Protein AF-0000000069096352 (afdb_homodimer)

pLDDT: mean 89.06, std 10.26, range [43.22, 98.31]

Solvent-accessible surface area (backbone atoms only — not comparable to full-atom values): 14752 Å² total; per-residue (Å²): 94,63,53,54,78,75,47,73,49,42,51,38,95,83,68,72,47,64,65,39,60,19,25,51,25,46,45,63,48,97,86,46,34,29,40,29,32,26,35,72,49,97,64,35,25,32,41,34,35,21,40,75,89,63,47,81,73,47,76,44,58,75,76,99,63,93,52,60,36,24,53,52,32,71,48,66,51,98,83,46,27,36,36,34,27,22,22,80,64,32,37,29,41,35,22,39,70,88,64,46,82,71,45,76,40,58,56,92,69,67,53,57,30,34,35,18,58,32,70,52,85,58,31,36,37,35,13,12,57,85,12,36,35,39,32,24,43,54,46,91,110,92,64,52,53,77,73,48,74,49,43,51,38,95,82,67,70,46,64,64,38,60,18,25,51,25,48,43,61,49,95,86,46,33,32,40,29,31,26,34,73,51,98,65,33,26,31,42,35,36,20,40,75,88,65,47,81,73,46,78,44,58,75,76,98,63,95,54,61,36,25,54,51,30,71,48,64,52,98,84,48,29,35,38,33,26,22,20,78,66,31,38,29,41,33,22,39,71,88,63,45,83,72,46,76,39,56,55,90,70,68,53,57,30,34,36,17,60,32,71,53,86,57,31,36,36,35,13,14,55,84,12,36,35,40,31,23,43,53,45,92,108

Radius of gyration: 17.62 Å; Cα contacts (8 Å, |Δi|>4): 813; chains: 2; bounding box: 48×43×42 Å

Organism: Magallana gigas (NCBI:txid29159)

Secondary structure (DSSP, 8-state):
--EEEEEEE-B-TTSSSBS-SEEEEEEE-TTS-EEEEEESSSS-EEEEEE-TT--EEEEE--SS-SS---EEEEEE-TT--EEEEETTTTEEEEE-TTS-EEEEESGGGT--SEEEEEEETTEEEEEETTS-EEEEE----/----EEEEE-B-TTSSSBS-SEEEEEEE-TTS-EEEEEESSSS-EEEEEE-TTS-EEEEE--SS-SS---EEEEEE-TT--EEEEETTTTEEEEE-TTS-EEEEESGGGT--SEEEEEEETTEEEEEETTS-EEEEEE---

Structure (mmCIF, N/CA/C/O backbone):
data_AF-0000000069096352-model_v1
#
loop_
_entity.id
_entity.type
_entity.pdbx_description
1 polymer 'Uncharacterized protein'
#
loop_
_atom_site.group_PDB
_atom_site.id
_atom_site.type_symbol
_atom_site.label_atom_id
_atom_site.label_alt_id
_atom_site.label_comp_id
_atom_site.label_asym_id
_atom_site.label_entity_id
_atom_site.label_seq_id
_atom_site.pdbx_PDB_ins_code
_atom_site.Cartn_x
_atom_site.Cartn_y
_atom_site.Cartn_z
_atom_site.occupancy
_atom_site.B_iso_or_equiv
_atom_site.auth_seq_id
_atom_site.auth_comp_id
_atom_site.auth_asym_id
_atom_site.auth_atom_id
_atom_site.pdbx_PDB_model_num
ATOM 1 N N . MET A 1 1 ? 13.633 -8.664 -16.219 1 43.28 1 MET A N 1
ATOM 2 C CA . MET A 1 1 ? 13.375 -7.68 -15.172 1 43.28 1 MET A CA 1
ATOM 3 C C . MET A 1 1 ? 14.625 -7.457 -14.328 1 43.28 1 MET A C 1
ATOM 5 O O . MET A 1 1 ? 14.945 -8.273 -13.461 1 43.28 1 MET A O 1
ATOM 9 N N . ASN A 1 2 ? 15.578 -6.98 -14.977 1 55.81 2 ASN A N 1
ATOM 10 C CA . ASN A 1 2 ? 16.844 -6.59 -14.367 1 55.81 2 ASN A CA 1
ATOM 11 C C . ASN A 1 2 ? 16.75 -5.199 -13.742 1 55.81 2 ASN A C 1
ATOM 13 O O . ASN A 1 2 ? 15.969 -4.363 -14.188 1 55.81 2 ASN A O 1
ATOM 17 N N . GLY A 1 3 ? 16.578 -5.023 -12.477 1 58.66 3 GLY A N 1
ATOM 18 C CA . GLY A 1 3 ? 16.484 -3.656 -11.992 1 58.66 3 GLY A CA 1
ATOM 19 C C . GLY A 1 3 ? 17.812 -3.084 -11.531 1 58.66 3 GLY A C 1
ATOM 20 O O . GLY A 1 3 ? 18.609 -3.779 -10.898 1 58.66 3 GLY A O 1
ATOM 21 N N . ASP A 1 4 ? 18.344 -2.115 -12.336 1 71.75 4 ASP A N 1
ATOM 22 C CA . ASP A 1 4 ? 19.484 -1.349 -11.82 1 71.75 4 ASP A CA 1
ATOM 23 C C . ASP A 1 4 ? 19.031 -0.358 -10.75 1 71.75 4 ASP A C 1
ATOM 25 O O . ASP A 1 4 ? 17.969 0.263 -10.875 1 71.75 4 ASP A O 1
ATOM 29 N N . VAL A 1 5 ? 19.75 -0.491 -9.625 1 71 5 VAL A N 1
ATOM 30 C CA . VAL A 1 5 ? 19.453 0.486 -8.578 1 71 5 VAL A CA 1
ATOM 31 C C . VAL A 1 5 ? 19.766 1.892 -9.086 1 71 5 VAL A C 1
ATOM 33 O O . VAL A 1 5 ? 20.859 2.148 -9.594 1 71 5 VAL A O 1
ATOM 36 N N . ILE A 1 6 ? 18.797 2.725 -9.086 1 76.44 6 ILE A N 1
ATOM 37 C CA . ILE A 1 6 ? 18.938 4.117 -9.484 1 76.44 6 ILE A CA 1
ATOM 38 C C . ILE A 1 6 ? 19.344 4.961 -8.273 1 76.44 6 ILE A C 1
ATOM 40 O O . ILE A 1 6 ? 20.281 5.762 -8.359 1 76.44 6 ILE A O 1
ATOM 44 N N . CYS A 1 7 ? 18.672 4.797 -7.191 1 81.88 7 CYS A N 1
ATOM 45 C CA . CYS A 1 7 ? 18.844 5.633 -6.004 1 81.88 7 CYS A CA 1
ATOM 46 C C . CYS A 1 7 ? 18.391 4.895 -4.75 1 81.88 7 CYS A C 1
ATOM 48 O O . CYS A 1 7 ? 17.625 3.934 -4.828 1 81.88 7 CYS A O 1
ATOM 50 N N . GLU A 1 8 ? 19.031 5.309 -3.668 1 86.75 8 GLU A N 1
ATOM 51 C CA . GLU A 1 8 ? 18.672 4.766 -2.359 1 86.75 8 GLU A CA 1
ATOM 52 C C . GLU A 1 8 ? 18.516 5.879 -1.329 1 86.75 8 GLU A C 1
ATOM 54 O O . GLU A 1 8 ? 19.312 6.816 -1.284 1 86.75 8 GLU A O 1
ATOM 59 N N . TYR A 1 9 ? 17.438 5.781 -0.675 1 87.69 9 TYR A N 1
ATOM 60 C CA . TYR A 1 9 ? 17.219 6.656 0.469 1 87.69 9 TYR A CA 1
ATOM 61 C C . TYR A 1 9 ? 17.344 5.891 1.778 1 87.69 9 TYR A C 1
ATOM 63 O O . TYR A 1 9 ? 16.531 5.02 2.082 1 87.69 9 TYR A O 1
ATOM 71 N N . GLU A 1 10 ? 18.359 6.242 2.502 1 88.75 10 GLU A N 1
ATOM 72 C CA . GLU A 1 10 ? 18.609 5.523 3.75 1 88.75 10 GLU A CA 1
ATOM 73 C C . GLU A 1 10 ? 18.984 6.484 4.875 1 88.75 10 GLU A C 1
ATOM 75 O O . GLU A 1 10 ? 18.547 6.312 6.016 1 88.75 10 GLU A O 1
ATOM 80 N N . PHE A 1 11 ? 19.781 7.52 4.508 1 87.06 11 PHE A N 1
ATOM 81 C CA . PHE A 1 11 ? 20.312 8.43 5.523 1 87.06 11 PHE A CA 1
ATOM 82 C C . PHE A 1 11 ? 19.938 9.875 5.199 1 87.06 11 PHE A C 1
ATOM 84 O O . PHE A 1 11 ? 19.75 10.227 4.035 1 87.06 11 PHE A O 1
ATOM 91 N N . GLN A 1 12 ? 19.844 10.633 6.258 1 85.12 12 GLN A N 1
ATOM 92 C CA . GLN A 1 12 ? 19.703 12.07 6.074 1 85.12 12 GLN A CA 1
ATOM 93 C C . GLN A 1 12 ? 20.969 12.688 5.488 1 85.12 12 GLN A C 1
ATOM 95 O O . GLN A 1 12 ? 21.891 11.969 5.105 1 85.12 12 GLN A O 1
ATOM 100 N N . GLU A 1 13 ? 20.891 13.969 5.293 1 82.19 13 GLU A N 1
ATOM 101 C CA . GLU A 1 13 ? 21.984 14.68 4.637 1 82.19 13 GLU A CA 1
ATOM 102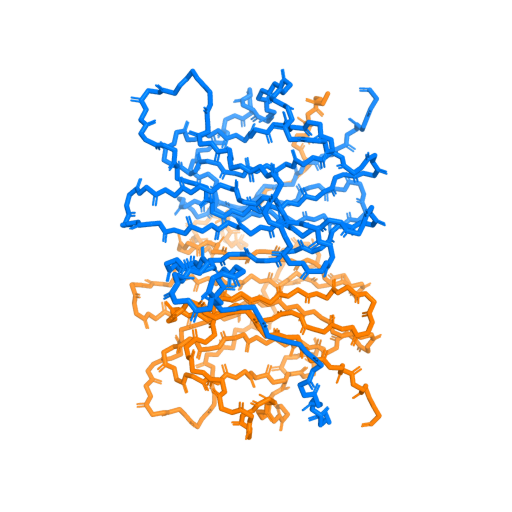 C C . GLU A 1 13 ? 23.281 14.531 5.43 1 82.19 13 GLU A C 1
ATOM 104 O O . GLU A 1 13 ? 24.375 14.57 4.855 1 82.19 13 GLU A O 1
ATOM 109 N N . ASP A 1 14 ? 23.188 14.273 6.711 1 84.19 14 ASP A N 1
ATOM 110 C CA . ASP A 1 14 ? 24.375 14.164 7.555 1 84.19 14 ASP A CA 1
ATOM 111 C C . ASP A 1 14 ? 25.078 12.828 7.348 1 84.19 14 ASP A C 1
ATOM 113 O O . ASP A 1 14 ? 26.188 12.617 7.852 1 84.19 14 ASP A O 1
ATOM 117 N N . GLY A 1 15 ? 24.422 11.922 6.672 1 83.69 15 GLY A N 1
ATOM 118 C CA . GLY A 1 15 ? 25 10.633 6.324 1 83.69 15 GLY A CA 1
ATOM 119 C C . GLY A 1 15 ? 25.047 9.664 7.488 1 83.69 15 GLY A C 1
ATOM 120 O O . GLY A 1 15 ? 25.562 8.555 7.359 1 83.69 15 GLY A O 1
ATOM 121 N N . GLN A 1 16 ? 24.484 10.039 8.656 1 89.19 16 GLN A N 1
ATOM 122 C CA . GLN A 1 16 ? 24.578 9.219 9.852 1 89.19 16 GLN A CA 1
ATOM 123 C C . GLN A 1 16 ? 23.188 8.906 10.414 1 89.19 16 GLN A C 1
ATOM 125 O O . GLN A 1 16 ? 22.938 7.781 10.852 1 89.19 16 GLN A O 1
ATOM 130 N N . THR A 1 17 ? 22.422 9.898 10.227 1 89.12 17 THR A N 1
ATOM 131 C CA . THR A 1 17 ? 21.078 9.727 10.773 1 89.12 17 THR A CA 1
ATOM 132 C C . THR A 1 17 ? 20.172 9.023 9.766 1 89.12 17 THR A C 1
ATOM 134 O O . THR A 1 17 ? 20.062 9.461 8.617 1 89.12 17 THR A O 1
ATOM 137 N N . ARG A 1 18 ? 19.547 7.957 10.203 1 91.12 18 ARG A N 1
ATOM 138 C CA . ARG A 1 18 ? 18.641 7.23 9.328 1 91.12 18 ARG A CA 1
ATOM 139 C C . ARG A 1 18 ? 17.406 8.078 8.992 1 91.12 18 ARG A C 1
ATOM 141 O O . ARG A 1 18 ? 16.891 8.789 9.852 1 91.12 18 ARG A O 1
ATOM 148 N N . LEU A 1 19 ? 17.031 7.945 7.754 1 92.62 19 LEU A N 1
ATOM 149 C CA . LEU A 1 19 ? 15.867 8.703 7.316 1 92.62 19 LEU A CA 1
ATOM 150 C C . LEU A 1 19 ? 14.578 8.07 7.84 1 92.62 19 LEU A C 1
ATOM 152 O O . LEU A 1 19 ? 13.688 8.773 8.328 1 92.62 19 LEU A O 1
ATOM 156 N N . PHE A 1 20 ? 14.523 6.715 7.77 1 95.75 20 PHE A N 1
ATOM 157 C CA . PHE A 1 20 ? 13.289 6.016 8.117 1 95.75 20 PHE A CA 1
ATOM 158 C C . PHE A 1 20 ? 13.555 4.953 9.18 1 95.75 20 PHE A C 1
ATOM 160 O O . PHE A 1 20 ? 14.633 4.359 9.211 1 95.75 20 PHE A O 1
ATOM 167 N N . THR A 1 21 ? 12.586 4.727 10.039 1 96.12 21 THR A N 1
ATOM 168 C CA . THR A 1 21 ? 12.57 3.533 10.875 1 96.12 21 THR A CA 1
ATOM 169 C C . THR A 1 21 ? 12.031 2.334 10.102 1 96.12 21 THR A C 1
ATOM 171 O O . THR A 1 21 ? 12.758 1.371 9.852 1 96.12 21 THR A O 1
ATOM 174 N N . VAL A 1 22 ? 10.812 2.416 9.625 1 96.31 22 VAL A N 1
ATOM 175 C CA . VAL A 1 22 ? 10.203 1.431 8.734 1 96.31 22 VAL A CA 1
ATOM 176 C C . VAL A 1 22 ? 9.375 2.141 7.672 1 96.31 22 VAL A C 1
ATOM 178 O O . VAL A 1 22 ? 8.227 2.516 7.918 1 96.31 22 VAL A O 1
ATOM 181 N N . PRO A 1 23 ? 9.953 2.332 6.441 1 96.38 23 PRO A N 1
ATOM 182 C CA . PRO A 1 23 ? 9.156 2.928 5.363 1 96.38 23 PRO A CA 1
ATOM 183 C C . PRO A 1 23 ? 8.039 2.01 4.879 1 96.38 23 PRO A C 1
ATOM 185 O O . PRO A 1 23 ? 8.148 1.407 3.809 1 96.38 23 PRO A O 1
ATOM 188 N N . TRP A 1 24 ? 6.977 2.047 5.594 1 96.56 24 TRP A N 1
ATOM 189 C CA . TRP A 1 24 ? 5.871 1.106 5.449 1 96.56 24 TRP A CA 1
ATOM 190 C 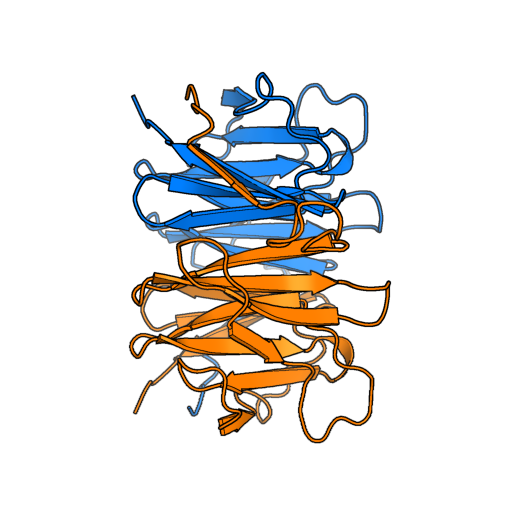C . TRP A 1 24 ? 5.172 1.293 4.105 1 96.56 24 TRP A C 1
ATOM 192 O O . TRP A 1 24 ? 4.676 0.329 3.516 1 96.56 24 TRP A O 1
ATOM 202 N N . ARG A 1 25 ? 5.113 2.533 3.633 1 96.88 25 ARG A N 1
ATOM 203 C CA . ARG A 1 25 ? 4.598 2.875 2.311 1 96.88 25 ARG A CA 1
ATOM 204 C C . ARG A 1 25 ? 5.422 3.992 1.675 1 96.88 25 ARG A C 1
ATOM 206 O O . ARG A 1 25 ? 5.816 4.941 2.355 1 96.88 25 ARG A O 1
ATOM 213 N N . VAL A 1 26 ? 5.652 3.807 0.387 1 95.19 26 VAL A N 1
ATOM 214 C CA . VAL A 1 26 ? 6.348 4.848 -0.363 1 95.19 26 VAL A CA 1
ATOM 215 C C . VAL A 1 26 ? 5.617 5.109 -1.679 1 95.19 26 VAL A C 1
ATOM 217 O O . VAL A 1 26 ? 5.293 4.176 -2.414 1 95.19 26 VAL A O 1
ATOM 220 N N . LYS A 1 27 ? 5.363 6.363 -1.922 1 94.5 27 LYS A N 1
ATOM 221 C CA . LYS A 1 27 ? 4.723 6.758 -3.174 1 94.5 27 LYS A CA 1
ATOM 222 C C . LYS A 1 27 ? 5.219 8.117 -3.641 1 94.5 27 LYS A C 1
ATOM 224 O O . LYS A 1 27 ? 5.441 9.016 -2.826 1 94.5 27 LYS A O 1
ATOM 229 N N . GLN A 1 28 ? 5.398 8.219 -4.879 1 91.38 28 GLN A N 1
ATOM 230 C CA . GLN A 1 28 ? 5.746 9.5 -5.469 1 91.38 28 GLN A CA 1
ATOM 231 C C . GLN A 1 28 ? 4.543 10.141 -6.156 1 91.38 28 GLN A C 1
ATOM 233 O O . GLN A 1 28 ? 3.789 9.461 -6.855 1 91.38 28 GLN A O 1
ATOM 238 N N . SER A 1 29 ? 4.391 11.414 -5.859 1 87.62 29 SER A N 1
ATOM 239 C CA . SER A 1 29 ? 3.336 12.172 -6.523 1 87.62 29 SER A CA 1
ATOM 240 C C . SER A 1 29 ? 3.816 12.734 -7.855 1 87.62 29 SER A C 1
ATOM 242 O O . SER A 1 29 ? 5.016 12.742 -8.133 1 87.62 29 SER A O 1
ATOM 244 N N . THR A 1 30 ? 2.824 13.219 -8.664 1 84.31 30 THR A N 1
ATOM 245 C CA . THR A 1 30 ? 3.16 13.805 -9.961 1 84.31 30 THR A CA 1
ATOM 246 C C . THR A 1 30 ? 3.912 15.125 -9.773 1 84.31 30 THR A C 1
ATOM 248 O O . THR A 1 30 ? 4.57 15.602 -10.695 1 84.31 30 THR A O 1
ATOM 251 N N . ASN A 1 31 ? 3.83 15.75 -8.578 1 81.62 31 ASN A N 1
ATOM 252 C CA . ASN A 1 31 ? 4.535 16.984 -8.273 1 81.62 31 ASN A CA 1
ATOM 253 C C . ASN A 1 31 ? 5.977 16.719 -7.852 1 81.62 31 ASN A C 1
ATOM 255 O O . ASN A 1 31 ? 6.652 17.625 -7.344 1 81.62 31 ASN A O 1
ATOM 259 N N . THR A 1 32 ? 6.383 15.57 -8.039 1 75.69 32 THR A N 1
ATOM 260 C CA . THR A 1 32 ? 7.75 15.117 -7.809 1 75.69 32 THR A CA 1
ATOM 261 C C . THR A 1 32 ? 8.055 15.047 -6.312 1 75.69 32 THR A C 1
ATOM 263 O O . THR A 1 32 ? 9.219 15.008 -5.914 1 75.69 32 THR A O 1
ATOM 266 N N . ASP A 1 33 ? 7.043 15.07 -5.477 1 88.44 33 ASP A N 1
ATOM 267 C CA . ASP A 1 33 ? 7.258 14.805 -4.055 1 88.44 33 ASP A CA 1
ATOM 268 C C . ASP A 1 33 ? 7.129 13.312 -3.748 1 88.44 33 ASP A C 1
ATOM 270 O O . ASP A 1 33 ? 6.418 12.586 -4.449 1 88.44 33 ASP A O 1
ATOM 274 N N . ILE A 1 34 ? 7.895 12.961 -2.762 1 91.75 34 ILE A N 1
ATOM 275 C CA . ILE A 1 34 ? 7.828 11.586 -2.283 1 91.75 34 ILE A CA 1
ATOM 276 C C . ILE A 1 34 ? 7.141 11.539 -0.92 1 91.75 34 ILE A C 1
ATOM 278 O O . ILE A 1 34 ? 7.492 12.312 -0.02 1 91.75 34 ILE A O 1
ATOM 282 N N . CYS A 1 35 ? 6.172 10.75 -0.843 1 96.44 35 CYS A N 1
ATOM 283 C CA . CYS A 1 35 ? 5.52 10.531 0.444 1 96.44 35 CYS A CA 1
ATOM 284 C C . CYS A 1 35 ? 5.875 9.164 1.012 1 96.44 35 CYS A C 1
ATOM 286 O O . CYS A 1 35 ? 5.797 8.156 0.307 1 96.44 35 CYS A O 1
ATOM 288 N N . VAL A 1 36 ? 6.289 9.156 2.238 1 97.12 36 VAL A N 1
ATOM 289 C CA . VAL A 1 36 ? 6.641 7.914 2.92 1 97.12 36 VAL A CA 1
ATOM 290 C C . VAL A 1 36 ? 5.848 7.797 4.219 1 97.12 36 VAL A C 1
ATOM 292 O O . VAL A 1 36 ? 5.934 8.664 5.086 1 97.12 36 VAL A O 1
ATOM 295 N N . VAL A 1 37 ? 5.012 6.816 4.281 1 98.19 37 VAL A N 1
ATOM 296 C CA . VAL A 1 37 ? 4.469 6.422 5.574 1 98.19 37 VAL A CA 1
ATOM 297 C C . VAL A 1 37 ? 5.535 5.672 6.375 1 98.19 37 VAL A C 1
ATOM 299 O O . VAL A 1 37 ? 5.883 4.535 6.043 1 98.19 37 VAL A O 1
ATOM 302 N N . ASN A 1 38 ? 6.023 6.297 7.398 1 98.12 38 ASN A N 1
ATOM 303 C CA . ASN A 1 38 ? 7.121 5.762 8.203 1 98.12 38 ASN A CA 1
ATOM 304 C C . ASN A 1 38 ? 6.648 5.344 9.586 1 98.12 38 ASN A C 1
ATOM 306 O O . ASN A 1 38 ? 6.277 6.188 10.406 1 98.12 38 ASN A O 1
ATOM 310 N N . TRP A 1 39 ? 6.668 4.035 9.789 1 97.94 39 TRP A N 1
ATOM 311 C CA . TRP A 1 39 ? 6.312 3.566 11.125 1 97.94 39 TRP A CA 1
ATOM 312 C C . TRP A 1 39 ? 7.492 3.705 12.078 1 97.94 39 TRP A C 1
ATOM 314 O O . TRP A 1 39 ? 8.594 3.223 11.797 1 97.94 39 TRP A O 1
ATOM 324 N N . THR A 1 40 ? 7.242 4.375 13.141 1 96.81 40 THR A N 1
ATOM 325 C CA . THR A 1 40 ? 8.297 4.617 14.117 1 96.81 40 THR A CA 1
ATOM 326 C C . THR A 1 40 ? 8.188 3.639 15.281 1 96.81 40 THR A C 1
ATOM 328 O O . THR A 1 40 ? 9.148 3.461 16.047 1 96.81 40 THR A O 1
ATOM 331 N N . SER A 1 41 ? 7.082 3.098 15.422 1 95.25 41 SER A N 1
ATOM 332 C CA . SER A 1 41 ? 6.809 2.025 16.375 1 95.25 41 SER A CA 1
ATOM 333 C C . SER A 1 41 ? 5.629 1.172 15.922 1 95.25 41 SER A C 1
ATOM 335 O O . SER A 1 41 ? 5.094 1.373 14.828 1 95.25 41 SER A O 1
ATOM 337 N N . GLU A 1 42 ? 5.203 0.207 16.734 1 91.44 42 GLU A N 1
ATOM 338 C CA . GLU A 1 42 ? 4.066 -0.654 16.422 1 91.44 42 GLU A CA 1
ATOM 339 C C . GLU A 1 42 ? 2.764 0.139 16.391 1 91.44 42 GLU A C 1
ATOM 341 O O . GLU A 1 42 ? 1.817 -0.228 15.695 1 91.44 42 GLU A O 1
ATOM 346 N N . SER A 1 43 ? 2.713 1.209 17.141 1 94.25 43 SER A N 1
ATOM 347 C CA . SER A 1 43 ? 1.436 1.899 17.297 1 94.25 43 SER A CA 1
ATOM 348 C C . SER A 1 43 ? 1.528 3.346 16.828 1 94.25 43 SER A C 1
ATOM 350 O O . SER A 1 43 ? 0.548 4.09 16.891 1 94.25 43 SER A O 1
ATOM 352 N N . THR A 1 44 ? 2.713 3.74 16.406 1 96.5 44 THR A N 1
ATOM 353 C CA . THR A 1 44 ? 2.877 5.137 16.016 1 96.5 44 THR A CA 1
ATOM 354 C C . THR A 1 44 ? 3.619 5.234 14.688 1 96.5 44 THR A C 1
ATOM 356 O O . THR A 1 44 ? 4.449 4.383 14.367 1 96.5 44 THR A O 1
ATOM 359 N N . GLY A 1 45 ? 3.262 6.223 13.914 1 97.81 45 GLY A N 1
ATOM 360 C CA . GLY A 1 45 ? 3.941 6.52 12.656 1 97.81 45 GLY A CA 1
ATOM 361 C C . GLY A 1 45 ? 3.828 7.973 12.25 1 97.81 45 GLY A C 1
ATOM 362 O O . GLY A 1 45 ? 3.32 8.805 13.008 1 97.81 45 GLY A O 1
ATOM 363 N N . GLU A 1 46 ? 4.359 8.211 11.188 1 98.31 46 GLU A N 1
ATOM 364 C CA . GLU A 1 46 ? 4.344 9.555 10.617 1 98.31 46 GLU A CA 1
ATOM 365 C C . GLU A 1 46 ? 4.305 9.5 9.086 1 98.31 46 GLU A C 1
ATOM 367 O O . GLU A 1 46 ? 4.707 8.5 8.484 1 98.31 46 GLU A O 1
ATOM 372 N N . LEU A 1 47 ? 3.729 10.523 8.492 1 98.25 47 LEU A N 1
ATOM 373 C CA . LEU A 1 47 ? 3.842 10.742 7.059 1 98.25 47 LEU A CA 1
ATOM 374 C C . LEU A 1 47 ? 4.965 11.727 6.746 1 98.25 47 LEU A C 1
ATOM 376 O O . LEU A 1 47 ? 4.941 12.867 7.215 1 98.25 47 LEU A O 1
ATOM 380 N N . MET A 1 48 ? 5.93 11.258 6.004 1 97 48 MET A N 1
ATOM 381 C CA . MET A 1 48 ? 7.055 12.102 5.602 1 97 48 MET A CA 1
ATOM 382 C C . MET A 1 48 ? 6.93 12.508 4.137 1 97 48 MET A C 1
ATOM 384 O O . MET A 1 48 ? 6.68 11.672 3.271 1 97 48 MET A O 1
ATOM 388 N N . ILE A 1 49 ? 7.059 13.758 3.902 1 95.69 49 ILE A N 1
ATOM 389 C CA . ILE A 1 49 ? 7.102 14.281 2.543 1 95.69 49 ILE A CA 1
ATOM 390 C C . ILE A 1 49 ? 8.516 14.742 2.209 1 95.69 49 ILE A C 1
ATOM 392 O O . ILE A 1 49 ? 9.094 15.562 2.922 1 95.69 49 ILE A O 1
ATOM 396 N N . LEU A 1 50 ? 9.023 14.172 1.142 1 92.88 50 LEU A N 1
ATOM 397 C CA . LEU A 1 50 ? 10.383 14.461 0.699 1 92.88 50 LEU A CA 1
ATOM 398 C C . LEU A 1 50 ? 10.383 15.047 -0.71 1 92.88 50 LEU A C 1
ATOM 400 O O . LEU A 1 50 ? 9.484 14.758 -1.505 1 92.88 50 LEU A O 1
ATOM 404 N N . SER A 1 51 ? 11.414 15.859 -0.985 1 88.81 51 SER A N 1
ATOM 405 C CA . SER A 1 51 ? 11.656 16.234 -2.375 1 88.81 51 SER A CA 1
ATOM 406 C C . SER A 1 51 ? 12.148 15.047 -3.191 1 88.81 51 SER A C 1
ATOM 408 O O . SER A 1 51 ? 12.484 14 -2.633 1 88.81 51 SER A O 1
ATOM 410 N N . PHE A 1 52 ? 12.18 15.273 -4.465 1 82.38 52 PHE A N 1
ATOM 411 C CA . PHE A 1 52 ? 12.641 14.203 -5.34 1 82.38 52 PHE A CA 1
ATOM 412 C C . PHE A 1 52 ? 14.094 13.852 -5.055 1 82.38 52 PHE A C 1
ATOM 414 O O . PHE A 1 52 ? 14.523 12.719 -5.281 1 82.38 52 PHE A O 1
ATOM 421 N N . THR A 1 53 ? 14.844 14.758 -4.508 1 79.25 53 THR A N 1
ATOM 422 C CA . THR A 1 53 ? 16.25 14.523 -4.207 1 79.25 53 THR A CA 1
ATOM 423 C C . THR A 1 53 ? 16.406 13.867 -2.842 1 79.25 53 THR A C 1
ATOM 425 O O . THR A 1 53 ? 17.531 13.523 -2.438 1 79.25 53 THR A O 1
ATOM 428 N N . GLY A 1 54 ? 15.258 13.711 -2.148 1 80.25 54 GLY A N 1
ATOM 429 C CA . GLY A 1 54 ? 15.312 13.008 -0.874 1 80.25 54 GLY A CA 1
ATOM 430 C C . GLY A 1 54 ? 15.398 13.945 0.316 1 80.25 54 GLY A C 1
ATOM 431 O O . GLY A 1 54 ? 15.562 13.5 1.454 1 80.25 54 GLY A O 1
ATOM 432 N N . SER A 1 55 ? 15.289 15.203 0.09 1 87.38 55 SER A N 1
ATOM 433 C CA . SER A 1 55 ? 15.305 16.156 1.194 1 87.38 55 SER A CA 1
ATOM 434 C C . SER A 1 55 ? 13.961 16.188 1.921 1 87.38 55 SER A C 1
ATOM 436 O O . SER A 1 55 ? 12.906 16.219 1.285 1 87.38 55 SER A O 1
ATOM 438 N N . LEU A 1 56 ? 14.07 16.188 3.25 1 91.56 56 LEU A N 1
ATOM 439 C CA . LEU A 1 56 ? 12.852 16.188 4.055 1 91.56 56 LEU A CA 1
ATOM 440 C C . LEU A 1 56 ? 12.18 17.562 4.012 1 91.56 56 LEU A C 1
ATOM 442 O O . LEU A 1 56 ? 12.797 18.578 4.355 1 91.56 56 LEU A O 1
ATOM 446 N N . LYS A 1 57 ? 10.938 17.547 3.6 1 93.19 57 LYS A N 1
ATOM 447 C CA . LYS A 1 57 ? 10.172 18.797 3.529 1 93.19 57 LYS A CA 1
ATOM 448 C C . LYS A 1 57 ? 9.25 18.938 4.734 1 93.19 57 LYS A C 1
ATOM 450 O O . LYS A 1 57 ? 9.141 20.031 5.312 1 93.19 57 LYS A O 1
ATOM 455 N N . LEU A 1 58 ? 8.617 17.906 5.066 1 95.62 58 LEU A N 1
ATOM 456 C CA . LEU A 1 58 ? 7.602 17.984 6.113 1 95.62 58 LEU A CA 1
ATOM 457 C C . LEU A 1 58 ? 7.395 16.609 6.758 1 95.62 58 LEU A C 1
ATOM 459 O O . LEU A 1 58 ? 7.488 15.578 6.086 1 95.62 58 LEU A O 1
ATOM 463 N N . VAL A 1 59 ? 7.117 16.625 8.031 1 96.69 59 VAL A N 1
ATOM 464 C CA . VAL A 1 59 ? 6.641 15.461 8.766 1 96.69 59 VAL A CA 1
ATOM 465 C C . VAL A 1 59 ? 5.25 15.742 9.328 1 96.69 59 VAL A C 1
ATOM 467 O O . VAL A 1 59 ? 5.047 16.719 10.047 1 96.69 59 VAL A O 1
ATOM 470 N N . TYR A 1 60 ? 4.277 14.945 8.938 1 98.06 60 TYR A N 1
ATOM 471 C CA . TYR A 1 60 ? 2.906 15.055 9.414 1 98.06 60 TYR A CA 1
ATOM 472 C C . TYR A 1 60 ? 2.584 13.953 10.422 1 98.06 60 TYR A C 1
ATOM 474 O O . TYR A 1 60 ? 2.787 12.773 10.133 1 98.06 60 TYR A O 1
ATOM 482 N N . ARG A 1 61 ? 2.074 14.32 11.531 1 97.25 61 ARG A N 1
ATOM 483 C CA . ARG A 1 61 ? 1.822 13.352 12.594 1 97.25 61 ARG A CA 1
ATOM 484 C C . ARG A 1 61 ? 0.363 13.391 13.031 1 97.25 61 ARG A C 1
ATOM 486 O O . ARG A 1 61 ? 0.043 13.031 14.172 1 97.25 61 ARG A O 1
ATOM 493 N N . GLY A 1 62 ? -0.465 13.82 12.18 1 95.62 62 GLY A N 1
ATOM 494 C CA . GLY A 1 62 ? -1.889 13.828 12.477 1 95.62 62 GLY A CA 1
ATOM 495 C C . GLY A 1 62 ? -2.34 15.094 13.188 1 95.62 62 GLY A C 1
ATOM 496 O O . GLY A 1 62 ? -1.515 15.844 13.719 1 95.62 62 GLY A O 1
ATOM 497 N N . GLN A 1 63 ? -3.682 15.344 13.07 1 91.19 63 GLN A N 1
ATOM 498 C CA . GLN A 1 63 ? -4.316 16.484 13.734 1 91.19 63 GLN A CA 1
ATOM 499 C C . GLN A 1 63 ? -5.613 16.062 14.422 1 91.19 63 GLN A C 1
ATOM 501 O O . GLN A 1 63 ? -6.387 15.273 13.867 1 91.19 63 GLN A O 1
ATOM 506 N N . LYS A 1 64 ? -5.82 16.578 15.719 1 87.12 64 LYS A N 1
ATOM 507 C CA . LYS A 1 64 ? -7.082 16.406 16.438 1 87.12 64 LYS A CA 1
ATOM 508 C C . LYS A 1 64 ? -7.414 14.922 16.625 1 87.12 64 LYS A C 1
ATOM 510 O O . LYS A 1 64 ? -8.523 14.492 16.312 1 87.12 64 LYS A O 1
ATOM 515 N N . LEU A 1 65 ? -6.434 14.195 17.109 1 88 65 LEU A N 1
ATOM 516 C CA . LEU A 1 65 ? -6.613 12.75 17.203 1 88 65 LEU A CA 1
ATOM 517 C C . LEU A 1 65 ? -6.82 12.32 18.656 1 88 65 LEU A C 1
ATOM 519 O O . LEU A 1 65 ? -6.305 12.953 19.578 1 88 65 LEU A O 1
ATOM 523 N N . GLU A 1 66 ? -7.602 11.305 18.844 1 89.19 66 GLU A N 1
ATOM 524 C CA . GLU A 1 66 ? -7.801 10.703 20.156 1 89.19 66 GLU A CA 1
ATOM 525 C C . GLU A 1 66 ? -6.676 9.727 20.484 1 89.19 66 GLU A C 1
ATOM 527 O O . GLU A 1 66 ? -6.289 9.602 21.656 1 89.19 66 GLU A O 1
ATOM 532 N N . LYS A 1 67 ? -6.23 9.102 19.484 1 93 67 LYS A N 1
ATOM 533 C CA . LYS A 1 67 ? -5.129 8.141 19.594 1 93 67 LYS A CA 1
ATOM 534 C C . LYS A 1 67 ? -3.912 8.617 18.812 1 93 67 LYS A C 1
ATOM 536 O O . LYS A 1 67 ? -3.994 9.586 18.047 1 93 67 LYS A O 1
ATOM 541 N N . LYS A 1 68 ? -2.855 7.887 19.016 1 95.44 68 LYS A N 1
ATOM 542 C CA . LYS A 1 68 ? -1.644 8.219 18.281 1 95.44 68 LYS A CA 1
ATOM 543 C C . LYS A 1 68 ? -1.842 8.008 16.781 1 95.44 68 LYS A C 1
ATOM 545 O O . LYS A 1 68 ? -2.537 7.074 16.359 1 95.44 68 LYS A O 1
ATOM 550 N N . PHE A 1 69 ? -1.229 8.883 16.016 1 97.12 69 PHE A N 1
ATOM 551 C CA . PHE A 1 69 ? -1.297 8.812 14.57 1 97.12 69 PHE A CA 1
ATOM 552 C C . PHE A 1 69 ? -0.604 7.559 14.055 1 97.12 69 PHE A C 1
ATOM 554 O O . PHE A 1 69 ? 0.57 7.324 14.352 1 97.12 69 PHE A O 1
ATOM 561 N N . LYS A 1 70 ? -1.319 6.691 13.391 1 97 70 LYS A N 1
ATOM 562 C CA . LYS A 1 70 ? -0.785 5.465 12.805 1 97 70 LYS A CA 1
ATOM 563 C C . LYS A 1 70 ? -1.222 5.312 11.352 1 97 70 LYS A C 1
ATOM 565 O O . LYS A 1 70 ? -2.129 4.535 11.047 1 97 70 LYS A O 1
ATOM 570 N N . PRO A 1 71 ? -0.514 6.039 10.5 1 97.75 71 PRO A N 1
ATOM 571 C CA . PRO A 1 71 ? -0.861 5.918 9.078 1 97.75 71 PRO A CA 1
ATOM 572 C C . PRO A 1 71 ? -0.445 4.578 8.477 1 97.75 71 PRO A C 1
ATOM 574 O O . PRO A 1 71 ? 0.597 4.031 8.852 1 97.75 71 PRO A O 1
ATOM 577 N N . THR A 1 72 ? -1.254 4.078 7.582 1 97.19 72 THR A N 1
ATOM 578 C CA . THR A 1 72 ? -0.925 2.781 6.996 1 97.19 72 THR A CA 1
ATOM 579 C C . THR A 1 72 ? -0.808 2.889 5.477 1 97.19 72 THR A C 1
ATOM 581 O O . THR A 1 72 ? -0.172 2.049 4.84 1 97.19 72 THR A O 1
ATOM 584 N N . ASP A 1 73 ? -1.458 3.854 4.832 1 97.5 73 ASP A N 1
ATOM 585 C CA . ASP A 1 73 ? -1.382 4 3.381 1 97.5 73 ASP A CA 1
ATOM 586 C C . ASP A 1 73 ? -1.538 5.465 2.969 1 97.5 73 ASP A C 1
ATOM 588 O O . ASP A 1 73 ? -2.049 6.281 3.738 1 97.5 73 ASP A O 1
ATOM 592 N N . VAL A 1 74 ? -1.033 5.754 1.788 1 97.56 74 VAL A N 1
ATOM 593 C CA . VAL A 1 74 ? -1.113 7.105 1.238 1 97.56 74 VAL A CA 1
ATOM 594 C C . VAL A 1 74 ? -1.362 7.035 -0.267 1 97.56 74 VAL A C 1
ATOM 596 O O . VAL A 1 74 ? -0.775 6.203 -0.962 1 97.56 74 VAL A O 1
ATOM 599 N N . VAL A 1 75 ? -2.281 7.824 -0.751 1 95.44 75 VAL A N 1
ATOM 600 C CA . VAL A 1 75 ? -2.578 7.961 -2.174 1 95.44 75 VAL A CA 1
ATOM 601 C C . VAL A 1 75 ?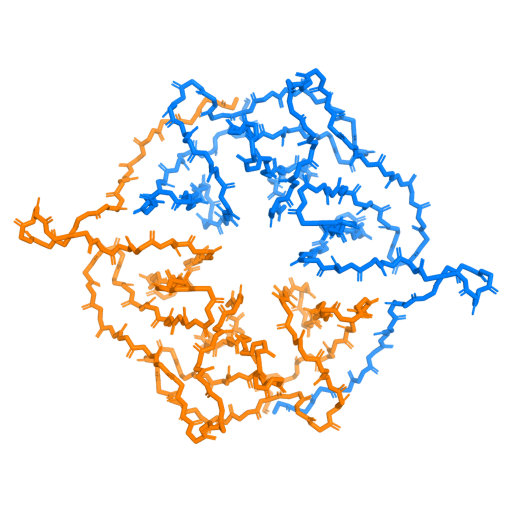 -2.773 9.438 -2.521 1 95.44 75 VAL A C 1
ATOM 603 O O . VAL A 1 75 ? -2.773 10.297 -1.637 1 95.44 75 VAL A O 1
ATOM 606 N N . PHE A 1 76 ? -2.846 9.672 -3.768 1 94.56 76 PHE A N 1
ATOM 607 C CA . PHE A 1 76 ? -3.029 11.031 -4.246 1 94.56 76 PHE A CA 1
ATOM 608 C C . PHE A 1 76 ? -4.262 11.133 -5.137 1 94.56 76 PHE A C 1
ATOM 610 O O . PHE A 1 76 ? -4.523 10.242 -5.949 1 94.56 76 PHE A O 1
ATOM 617 N N . ASP A 1 77 ? -4.984 12.25 -4.957 1 91.25 77 ASP A N 1
ATOM 618 C CA . ASP A 1 77 ? -6.074 12.453 -5.91 1 91.25 77 ASP A CA 1
ATOM 619 C C . ASP A 1 77 ? -5.586 13.219 -7.141 1 91.25 77 ASP A C 1
ATOM 621 O O . ASP A 1 77 ? -4.383 13.438 -7.305 1 91.25 77 ASP A O 1
ATOM 625 N N . SER A 1 78 ? -6.504 13.547 -8.023 1 89.94 78 SER A N 1
ATOM 626 C CA . SER A 1 78 ? -6.141 14.125 -9.312 1 89.94 78 SER A CA 1
ATOM 627 C C . SER A 1 78 ? -5.555 15.523 -9.141 1 89.94 78 SER A C 1
ATOM 629 O O . SER A 1 78 ? -4.922 16.062 -10.055 1 89.94 78 SER A O 1
ATOM 631 N N . HIS A 1 79 ? -5.73 16.172 -8.023 1 91.06 79 HIS A N 1
ATOM 632 C CA . HIS A 1 79 ? -5.176 17.484 -7.734 1 91.06 79 HIS A CA 1
ATOM 633 C C . HIS A 1 79 ? -3.9 17.375 -6.902 1 91.06 79 HIS A C 1
ATOM 635 O O . HIS A 1 79 ? -3.406 18.375 -6.383 1 91.06 79 HIS A O 1
ATOM 641 N N . CYS A 1 80 ? -3.471 16.141 -6.684 1 93.06 80 CYS A N 1
ATOM 642 C CA . CYS A 1 80 ? -2.256 15.82 -5.945 1 93.06 80 CYS A CA 1
ATOM 643 C C . CYS A 1 80 ? -2.434 16.094 -4.457 1 93.06 80 CYS A C 1
ATOM 645 O O . CYS A 1 80 ? -1.453 16.234 -3.729 1 93.06 80 CYS A O 1
ATOM 647 N N . ASN A 1 81 ? -3.691 16.203 -4.07 1 94.44 81 ASN A N 1
ATOM 648 C CA . ASN A 1 81 ? -3.918 16.172 -2.629 1 94.44 81 ASN A CA 1
ATOM 649 C C . ASN A 1 81 ? -3.514 14.82 -2.033 1 94.44 81 ASN A C 1
ATOM 651 O O . ASN A 1 81 ? -3.668 13.781 -2.676 1 94.44 81 ASN A O 1
ATOM 655 N N . ILE A 1 82 ? -3.049 14.914 -0.837 1 96.31 82 ILE A N 1
ATOM 656 C CA . ILE A 1 82 ? -2.549 13.719 -0.162 1 96.31 82 ILE A CA 1
ATOM 657 C C . ILE A 1 82 ? -3.652 13.117 0.704 1 96.31 82 ILE A C 1
ATOM 659 O O . ILE A 1 82 ? -4.254 13.812 1.528 1 96.31 82 ILE A O 1
ATOM 663 N N . ILE A 1 83 ? -3.945 11.875 0.465 1 95.25 83 ILE A N 1
ATOM 664 C CA . ILE A 1 83 ? -4.938 11.141 1.238 1 95.25 83 ILE A CA 1
ATOM 665 C C . ILE A 1 83 ? -4.25 10.047 2.051 1 95.25 83 ILE A C 1
ATOM 667 O O . ILE A 1 83 ? -3.611 9.156 1.485 1 95.25 83 ILE A O 1
ATOM 671 N N . VAL A 1 84 ? -4.383 10.133 3.344 1 97.12 84 VAL A N 1
ATOM 672 C CA . VAL A 1 84 ? -3.627 9.227 4.199 1 97.12 84 VAL A CA 1
ATOM 673 C C . VAL A 1 84 ? -4.57 8.523 5.176 1 97.12 84 VAL A C 1
ATOM 675 O O . VAL A 1 84 ? -5.41 9.164 5.805 1 97.12 84 VAL A O 1
ATOM 678 N N . SER A 1 85 ? -4.438 7.23 5.215 1 96.38 85 SER A N 1
ATOM 679 C CA . SER A 1 85 ? -5.246 6.473 6.168 1 96.38 85 SER A CA 1
ATOM 680 C C . SER A 1 85 ? -4.609 6.469 7.551 1 96.38 85 SER A C 1
ATOM 682 O O . SER A 1 85 ? -3.389 6.336 7.68 1 96.38 85 SER A O 1
ATOM 684 N N . ASP A 1 86 ? -5.402 6.664 8.523 1 95.69 86 ASP A N 1
ATOM 685 C CA . ASP A 1 86 ? -5.059 6.594 9.945 1 95.69 86 ASP A CA 1
ATOM 686 C C . ASP A 1 86 ? -5.828 5.473 10.641 1 95.69 86 ASP A C 1
ATOM 688 O O . ASP A 1 86 ? -6.91 5.703 11.188 1 95.69 86 ASP A O 1
ATOM 692 N N . THR A 1 87 ? -5.227 4.32 10.672 1 94.56 87 THR A N 1
ATOM 693 C CA . THR A 1 87 ? -5.934 3.08 10.969 1 94.56 87 THR A CA 1
ATOM 694 C C . THR A 1 87 ? -6.465 3.088 12.398 1 94.56 87 THR A C 1
ATOM 696 O O . THR A 1 87 ? -7.656 2.867 12.625 1 94.56 87 THR A O 1
ATOM 699 N N . PHE A 1 88 ? -5.66 3.449 13.328 1 93.31 88 PHE A N 1
ATOM 700 C CA . PHE A 1 88 ? -6.051 3.309 14.727 1 93.31 88 PHE A CA 1
ATOM 701 C C . PHE A 1 88 ? -7.133 4.32 15.094 1 93.31 88 PHE A C 1
ATOM 703 O O . PHE A 1 88 ? -7.977 4.051 15.953 1 93.31 88 PHE A O 1
ATOM 710 N N . ASN A 1 89 ? -7.168 5.453 14.422 1 93.38 89 ASN A N 1
ATOM 711 C CA . ASN A 1 89 ? -8.18 6.473 14.688 1 93.38 89 ASN A CA 1
ATOM 712 C C . ASN A 1 89 ? -9.391 6.309 13.773 1 93.38 89 ASN A C 1
ATOM 714 O O . ASN A 1 89 ? -10.328 7.105 13.836 1 93.38 89 ASN A O 1
ATOM 718 N N . SER A 1 90 ? -9.359 5.293 12.906 1 92.44 90 SER A N 1
ATOM 719 C CA . SER A 1 90 ? -10.43 5.039 11.953 1 92.44 90 SER A CA 1
ATOM 720 C C . SER A 1 90 ? -10.758 6.293 11.141 1 92.44 90 SER A C 1
ATOM 722 O O . SER A 1 90 ? -11.93 6.645 10.984 1 92.44 90 SER A O 1
ATOM 724 N N . LYS A 1 91 ? -9.711 6.922 10.695 1 92.44 91 LYS A N 1
ATOM 725 C CA . LYS A 1 91 ? -9.867 8.164 9.945 1 92.44 91 LYS A CA 1
ATOM 726 C C . LYS A 1 91 ? -9.039 8.141 8.664 1 92.44 91 LYS A C 1
ATOM 728 O O . LYS A 1 91 ? -8.055 7.41 8.578 1 92.44 91 LYS A O 1
ATOM 733 N N . ILE A 1 92 ? -9.469 8.898 7.746 1 93.75 92 ILE A N 1
ATOM 734 C CA . ILE A 1 92 ? -8.719 9.203 6.535 1 93.75 92 ILE A CA 1
ATOM 735 C C . ILE A 1 92 ? -8.531 10.711 6.414 1 93.75 92 ILE A C 1
ATOM 737 O O . ILE A 1 92 ? -9.5 11.469 6.402 1 93.75 92 ILE A O 1
ATOM 741 N N . HIS A 1 93 ? -7.297 11.125 6.379 1 95.12 93 HIS A N 1
ATOM 742 C CA . HIS A 1 93 ? -6.949 12.547 6.336 1 95.12 93 HIS A CA 1
ATOM 743 C C . HIS A 1 93 ? -6.738 13.016 4.898 1 95.12 93 HIS A C 1
ATOM 745 O O . HIS A 1 93 ? -6.109 12.312 4.102 1 95.12 93 HIS A O 1
ATOM 751 N N . LEU A 1 94 ? -7.277 14.141 4.605 1 94.62 94 LEU A N 1
ATOM 752 C CA . LEU A 1 94 ? -6.973 14.852 3.365 1 94.62 94 LEU A CA 1
ATOM 753 C C . LEU A 1 94 ? -6.051 16.031 3.627 1 94.62 94 LEU A C 1
ATOM 755 O O . LEU A 1 94 ? -6.367 16.906 4.441 1 94.62 94 LEU A O 1
ATOM 759 N N . LEU A 1 95 ? -4.934 15.953 2.996 1 96.56 95 LEU A N 1
ATOM 760 C CA . LEU A 1 95 ? -3.961 17.031 3.088 1 96.56 95 LEU A CA 1
ATOM 761 C C . LEU A 1 95 ? -3.771 17.719 1.733 1 96.56 95 LEU A C 1
ATOM 763 O O . LEU A 1 95 ? -3.955 17.078 0.689 1 96.56 95 LEU A O 1
ATOM 767 N N . SER A 1 96 ? -3.389 19 1.748 1 96.25 96 SER A N 1
ATOM 768 C CA . SER A 1 96 ? -2.959 19.672 0.523 1 96.25 96 SER A CA 1
ATOM 769 C C . SER A 1 96 ? -1.666 19.062 -0.012 1 96.25 96 SER A C 1
ATOM 771 O O . SER A 1 96 ? -0.981 18.328 0.697 1 96.25 96 SER A O 1
ATOM 773 N N . PRO A 1 97 ? -1.346 19.391 -1.236 1 94.38 97 PRO A N 1
ATOM 774 C CA . PRO A 1 97 ? -0.096 18.875 -1.796 1 94.38 97 PRO A CA 1
ATOM 775 C C . PRO A 1 97 ? 1.13 19.281 -0.982 1 94.38 97 PRO A C 1
ATOM 777 O O . PRO A 1 97 ? 2.148 18.578 -1.005 1 94.38 97 PRO A O 1
ATOM 780 N N . ASP A 1 98 ? 0.991 20.328 -0.182 1 92.75 98 ASP A N 1
ATOM 781 C CA . ASP A 1 98 ? 2.107 20.797 0.632 1 92.75 98 ASP A CA 1
ATOM 782 C C . ASP A 1 98 ? 2.064 20.188 2.029 1 92.75 98 ASP A C 1
ATOM 784 O O . ASP A 1 98 ? 2.92 20.484 2.869 1 92.75 98 ASP A O 1
ATOM 788 N N . GLY A 1 99 ? 1.035 19.359 2.24 1 95.38 99 GLY A N 1
ATOM 789 C CA . GLY A 1 99 ? 1.003 18.594 3.482 1 95.38 99 GLY A CA 1
ATOM 790 C C . GLY A 1 99 ? 0.165 19.266 4.559 1 95.38 99 GLY A C 1
ATOM 791 O O . GLY A 1 99 ? 0.259 18.906 5.734 1 95.38 99 GLY A O 1
ATOM 792 N N . GLU A 1 100 ? -0.548 20.234 4.184 1 95.75 100 GLU A N 1
ATOM 793 C CA . GLU A 1 100 ? -1.425 20.891 5.152 1 95.75 100 GLU A CA 1
ATOM 794 C C . GLU A 1 100 ? -2.738 20.125 5.309 1 95.75 100 GLU A C 1
ATOM 796 O O . GLU A 1 100 ? -3.387 19.797 4.316 1 95.75 100 GLU A O 1
ATOM 801 N N . PHE A 1 101 ? -3.146 19.953 6.578 1 96.56 101 PHE A N 1
ATOM 802 C CA . PHE A 1 101 ? -4.398 19.25 6.848 1 96.56 101 PHE A CA 1
ATOM 803 C C . PHE A 1 101 ? -5.59 20.062 6.359 1 96.56 101 PHE A C 1
ATOM 805 O O . PHE A 1 101 ? -5.688 21.266 6.637 1 96.56 101 PHE A O 1
ATOM 812 N N . MET A 1 102 ? -6.426 19.375 5.684 1 94.75 102 MET A N 1
ATOM 813 C CA . MET A 1 102 ? -7.633 20.031 5.195 1 94.75 102 MET A CA 1
ATOM 814 C C . MET A 1 102 ? -8.867 19.531 5.934 1 94.75 102 MET A 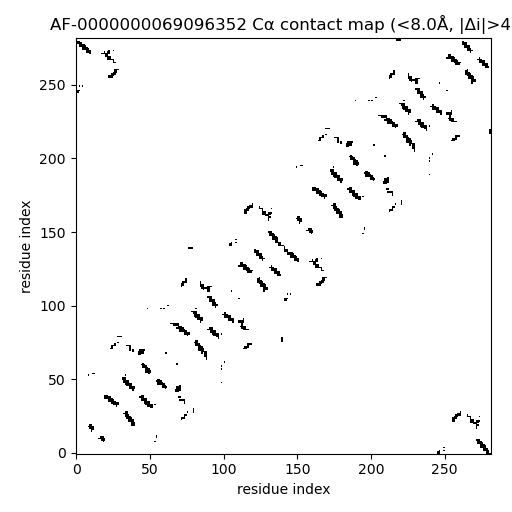C 1
ATOM 816 O O . MET A 1 102 ? -9.562 20.297 6.598 1 94.75 102 MET A O 1
ATOM 820 N N . LYS A 1 103 ? -9.133 18.234 5.832 1 92.06 103 LYS A N 1
ATOM 821 C CA . LYS A 1 103 ? -10.289 17.625 6.492 1 92.06 103 LYS A CA 1
ATOM 822 C C . LYS A 1 103 ? -10.148 16.109 6.566 1 92.06 103 LYS A C 1
ATOM 824 O O . LYS A 1 103 ? -9.219 15.547 5.988 1 92.06 103 LYS A O 1
ATOM 829 N N . TYR A 1 104 ? -11.031 15.531 7.328 1 90.44 104 TYR A N 1
ATOM 830 C CA . TYR A 1 104 ? -11.242 14.094 7.242 1 90.44 104 TYR A CA 1
ATOM 831 C C . TYR A 1 104 ? -12.203 13.742 6.113 1 90.44 104 TYR A C 1
ATOM 833 O O . TYR A 1 104 ? -13.148 14.484 5.84 1 90.44 104 TYR A O 1
ATOM 841 N N . VAL A 1 105 ? -11.859 12.633 5.477 1 85 105 VAL A N 1
ATOM 842 C CA . VAL A 1 105 ? -12.758 12.227 4.398 1 85 105 VAL A CA 1
ATOM 843 C C . VAL A 1 105 ? -13.305 10.828 4.688 1 85 105 VAL A C 1
ATOM 845 O O . VAL A 1 105 ? -12.711 10.062 5.449 1 85 105 VAL A O 1
ATOM 848 N N . VAL A 1 106 ? -14.406 10.383 4.109 1 70.88 106 VAL A N 1
ATOM 849 C CA . VAL A 1 106 ? -15.07 9.086 4.145 1 70.88 106 VAL A CA 1
ATOM 850 C C . VAL A 1 106 ? -15.562 8.797 5.559 1 70.88 106 VAL A C 1
ATOM 852 O O . VAL A 1 106 ? -15.969 7.668 5.859 1 70.88 106 VAL A O 1
ATOM 855 N N . THR A 1 107 ? -15.375 9.547 6.504 1 61.66 107 THR A N 1
ATOM 856 C CA . THR A 1 107 ? -15.695 9.367 7.914 1 61.66 107 THR A CA 1
ATOM 857 C C . THR A 1 107 ? -17.172 9.062 8.102 1 61.66 107 THR A C 1
ATOM 859 O O . THR A 1 107 ? -17.547 8.18 8.875 1 61.66 107 THR A O 1
ATOM 862 N N . GLU A 1 108 ? -17.922 9.742 7.355 1 61.97 108 GLU A N 1
ATOM 863 C CA . GLU A 1 108 ? -19.359 9.602 7.602 1 61.97 108 GLU A CA 1
ATOM 864 C C . GLU A 1 108 ? -19.875 8.25 7.109 1 61.97 108 GLU A C 1
ATOM 866 O O . GLU A 1 108 ? -21 7.859 7.41 1 61.97 108 GLU A O 1
ATOM 871 N N . ASN A 1 109 ? -18.969 7.602 6.555 1 62.19 109 ASN A N 1
ATOM 872 C CA . ASN A 1 109 ? -19.484 6.422 5.855 1 62.19 109 ASN A CA 1
ATOM 873 C C . ASN A 1 109 ? -19.125 5.137 6.598 1 62.19 109 ASN A C 1
ATOM 875 O O . ASN A 1 109 ? -19.234 4.043 6.035 1 62.19 109 ASN A O 1
ATOM 879 N N . GLY A 1 110 ? -18.703 5.383 7.789 1 70.94 110 GLY A N 1
ATOM 880 C CA . GLY A 1 110 ? -18.625 4.199 8.633 1 70.94 110 GLY A CA 1
ATOM 881 C C . GLY A 1 110 ? -17.375 3.371 8.367 1 70.94 110 GLY A C 1
ATOM 882 O O . GLY A 1 110 ? -17.375 2.16 8.594 1 70.94 110 GLY A O 1
ATOM 883 N N . ILE A 1 111 ? -16.453 3.918 7.828 1 79.88 111 ILE A N 1
ATOM 884 C CA . ILE A 1 111 ? -15.25 3.123 7.656 1 79.88 111 ILE A CA 1
ATOM 885 C C . ILE A 1 111 ? -14.531 2.98 8.992 1 79.88 111 ILE A C 1
ATOM 887 O O . ILE A 1 111 ? -14.273 3.975 9.68 1 79.88 111 ILE A O 1
ATOM 891 N N . THR A 1 112 ? -14.297 1.706 9.336 1 89.31 112 THR A N 1
ATOM 892 C CA . THR A 1 112 ? -13.562 1.444 10.562 1 89.31 112 THR A CA 1
ATOM 893 C C . THR A 1 112 ? -12.211 0.792 10.266 1 89.31 112 THR A C 1
ATOM 895 O O . THR A 1 112 ? -12.133 -0.14 9.461 1 89.31 112 THR A O 1
ATOM 898 N N . TYR A 1 113 ? -11.094 1.372 10.812 1 93.69 113 TYR A N 1
ATOM 899 C CA . TYR A 1 113 ? -9.734 0.852 10.766 1 93.69 113 TYR A CA 1
ATOM 900 C C . TYR A 1 113 ? -9.273 0.663 9.32 1 93.69 113 TYR A C 1
ATOM 902 O O . TYR A 1 113 ? -8.891 -0.441 8.922 1 93.69 113 TYR A O 1
ATOM 910 N N . PRO A 1 114 ? -9.297 1.764 8.531 1 94.69 114 PRO A N 1
ATOM 911 C CA . PRO A 1 114 ? -8.797 1.652 7.16 1 94.69 114 PRO A CA 1
ATOM 912 C C . PRO A 1 114 ? -7.312 1.298 7.098 1 94.69 114 PRO A C 1
ATOM 914 O O . PRO A 1 114 ? -6.492 1.947 7.75 1 94.69 114 PRO A O 1
ATOM 917 N N . VAL A 1 115 ? -6.941 0.282 6.277 1 95.31 115 VAL A N 1
ATOM 918 C CA . VAL A 1 115 ? -5.555 -0.173 6.238 1 95.31 115 VAL A CA 1
ATOM 919 C C . VAL A 1 115 ? -4.969 0.076 4.852 1 95.31 115 VAL A C 1
ATOM 921 O O . VAL A 1 115 ? -3.754 0.233 4.707 1 95.31 115 VAL A O 1
ATOM 924 N N . SER A 1 116 ? -5.762 0.104 3.83 1 95.75 116 SER A N 1
ATOM 925 C CA . SER A 1 116 ? -5.242 0.259 2.475 1 95.75 116 SER A CA 1
ATOM 926 C C . SER A 1 116 ? -6.172 1.121 1.623 1 95.75 116 SER A C 1
ATOM 928 O O . SER A 1 116 ? -7.383 1.15 1.849 1 95.75 116 SER A O 1
ATOM 930 N N . MET A 1 117 ? -5.559 1.775 0.705 1 94.88 117 MET A N 1
ATOM 931 C CA . MET A 1 117 ? -6.277 2.598 -0.266 1 94.88 117 MET A CA 1
ATOM 932 C C . MET A 1 117 ? -5.633 2.498 -1.645 1 94.88 117 MET A C 1
ATOM 934 O O . MET A 1 117 ? -4.414 2.367 -1.756 1 94.88 117 MET A O 1
ATOM 938 N N . SER A 1 118 ? -6.445 2.609 -2.637 1 94.19 118 SER A N 1
ATOM 939 C CA . SER A 1 118 ? -5.98 2.686 -4.02 1 94.19 118 SER A CA 1
ATOM 940 C C . SER A 1 118 ? -7.027 3.33 -4.922 1 94.19 118 SER A C 1
ATOM 942 O O . SER A 1 118 ? -8.227 3.205 -4.676 1 94.19 118 SER A O 1
ATOM 944 N N . PHE A 1 119 ? -6.5 3.998 -5.891 1 90.31 119 PHE A N 1
ATOM 945 C CA . PHE A 1 119 ? -7.414 4.543 -6.887 1 90.31 119 PHE A CA 1
ATOM 946 C C . PHE A 1 119 ? -7.438 3.672 -8.133 1 90.31 119 PHE A C 1
ATOM 948 O O . PHE A 1 119 ? -6.395 3.184 -8.578 1 90.31 119 PHE A O 1
ATOM 955 N N . TYR A 1 120 ? -8.562 3.438 -8.578 1 88.12 120 TYR A N 1
ATOM 956 C CA . TYR A 1 120 ? -8.773 3.035 -9.961 1 88.12 120 TYR A CA 1
ATOM 957 C C . TYR A 1 120 ? -9.727 3.99 -10.664 1 88.12 120 TYR A C 1
ATOM 959 O O . TYR A 1 120 ? -10.93 3.988 -10.391 1 88.12 120 TYR A O 1
ATOM 967 N N . LYS A 1 121 ? -9.102 4.816 -11.539 1 82.56 121 LYS A N 1
ATOM 968 C CA . LYS A 1 121 ? -9.875 5.934 -12.078 1 82.56 121 LYS A CA 1
ATOM 969 C C . LYS A 1 121 ? -10.438 6.809 -10.969 1 82.56 121 LYS A C 1
ATOM 971 O O . LYS A 1 121 ? -9.688 7.277 -10.102 1 82.56 121 LYS A O 1
ATOM 976 N N . PRO A 1 122 ? -11.766 7.133 -10.977 1 82.44 122 PRO A N 1
ATOM 977 C CA . PRO A 1 122 ? -12.266 8.016 -9.914 1 82.44 122 PRO A CA 1
ATOM 978 C C . PRO A 1 122 ? -12.773 7.242 -8.695 1 82.44 122 PRO A C 1
ATOM 980 O O . PRO A 1 122 ? -13.375 7.832 -7.797 1 82.44 122 PRO A O 1
ATOM 983 N N . THR A 1 123 ? -12.469 6.02 -8.68 1 86.62 123 THR A N 1
ATOM 984 C CA . THR A 1 123 ? -12.961 5.203 -7.582 1 86.62 123 THR A CA 1
ATOM 985 C C . THR A 1 123 ? -11.859 4.938 -6.562 1 86.62 123 THR A C 1
ATOM 987 O O . THR A 1 123 ? -10.75 4.531 -6.934 1 86.62 123 THR A O 1
ATOM 990 N N . LEU A 1 124 ? -12.156 5.215 -5.352 1 90.12 124 LEU A N 1
ATOM 991 C CA . LEU A 1 124 ? -11.242 4.938 -4.25 1 90.12 124 LEU A CA 1
ATOM 992 C C . LEU A 1 124 ? -11.602 3.621 -3.564 1 90.12 124 LEU A C 1
ATOM 994 O O . LEU A 1 124 ? -12.711 3.467 -3.055 1 90.12 124 LEU A O 1
ATOM 998 N N . TRP A 1 125 ? -10.711 2.703 -3.615 1 90.94 125 TRP A N 1
ATOM 999 C CA . TRP A 1 125 ? -10.836 1.44 -2.896 1 90.94 125 TRP A CA 1
ATOM 1000 C C . TRP A 1 125 ? -10.242 1.551 -1.496 1 90.94 125 TRP A C 1
ATOM 1002 O O . TRP A 1 125 ? -9.125 2.051 -1.327 1 90.94 125 TRP A O 1
ATOM 1012 N N . ILE A 1 126 ? -10.992 1.081 -0.544 1 92.88 126 ILE A N 1
ATOM 1013 C CA . ILE A 1 126 ? -10.516 1.104 0.833 1 92.88 126 ILE A CA 1
ATOM 1014 C C . ILE A 1 126 ? -10.641 -0.288 1.448 1 92.88 126 ILE A C 1
ATOM 1016 O O . ILE A 1 126 ? -11.719 -0.89 1.411 1 92.88 126 ILE A O 1
ATOM 1020 N N . GLY A 1 127 ? -9.594 -0.849 1.896 1 94.25 127 GLY A N 1
ATOM 1021 C CA . GLY A 1 127 ? -9.625 -2.047 2.719 1 94.25 127 GLY A CA 1
ATOM 1022 C C . GLY A 1 127 ? -9.562 -1.75 4.207 1 94.25 127 GLY A C 1
ATOM 1023 O O . GLY A 1 127 ? -8.836 -0.853 4.633 1 94.25 127 GLY A O 1
ATOM 1024 N N . THR A 1 128 ? -10.359 -2.51 4.98 1 93.81 128 THR A N 1
ATOM 1025 C CA . THR A 1 128 ? -10.383 -2.273 6.422 1 93.81 128 THR A CA 1
ATOM 1026 C C . THR A 1 128 ? -9.859 -3.49 7.18 1 93.81 128 THR A C 1
ATOM 1028 O O . THR A 1 128 ? -9.922 -4.613 6.676 1 93.81 128 THR A O 1
ATOM 1031 N N . TYR A 1 129 ? -9.375 -3.193 8.367 1 93.75 129 TYR A N 1
ATOM 1032 C CA . TYR A 1 129 ? -8.766 -4.23 9.188 1 93.75 129 TYR A CA 1
ATOM 1033 C C . TYR A 1 129 ? -9.773 -5.32 9.539 1 93.75 129 TYR A C 1
ATOM 1035 O O . TYR A 1 129 ? -9.398 -6.465 9.789 1 93.75 129 TYR A O 1
ATOM 1043 N N . ASP A 1 130 ? -11.039 -4.973 9.539 1 90.56 130 ASP A N 1
ATOM 1044 C CA . ASP A 1 130 ? -12.062 -5.926 9.953 1 90.56 130 ASP A CA 1
ATOM 1045 C C . ASP A 1 130 ? -12.57 -6.742 8.766 1 90.56 130 ASP A C 1
ATOM 1047 O O . ASP A 1 130 ? -13.602 -7.414 8.859 1 90.56 130 ASP A O 1
ATOM 1051 N N . GLY A 1 131 ? -11.922 -6.652 7.637 1 90.56 131 GLY A N 1
ATOM 1052 C CA . GLY A 1 131 ? -12.164 -7.617 6.578 1 90.56 131 GLY A CA 1
ATOM 1053 C C . GLY A 1 131 ? -13.086 -7.086 5.492 1 90.56 131 GLY A C 1
ATOM 1054 O O . GLY A 1 131 ? -13.695 -7.863 4.758 1 90.56 131 GLY A O 1
ATOM 1055 N N . LEU A 1 132 ? -13.172 -5.812 5.418 1 90.88 132 LEU A N 1
ATOM 1056 C CA . LEU A 1 132 ? -14.055 -5.203 4.426 1 90.88 132 LEU A CA 1
ATOM 1057 C C . LEU A 1 132 ? -13.242 -4.457 3.371 1 90.88 132 LEU A C 1
ATOM 1059 O O . LEU A 1 132 ? -12.195 -3.877 3.678 1 90.88 132 LEU A O 1
ATOM 1063 N N . VAL A 1 133 ? -13.711 -4.562 2.109 1 91.44 133 VAL A N 1
ATOM 1064 C CA . VAL A 1 133 ? -13.258 -3.668 1.051 1 91.44 133 VAL A CA 1
ATOM 1065 C C . VAL A 1 133 ? -14.43 -2.83 0.545 1 91.44 133 VAL A C 1
ATOM 1067 O O . VAL A 1 133 ? -15.453 -3.375 0.124 1 91.44 133 VAL A O 1
ATOM 1070 N N . LYS A 1 134 ? -14.25 -1.586 0.652 1 89.25 134 LYS A N 1
ATOM 1071 C CA . LYS A 1 134 ? -15.289 -0.649 0.226 1 89.25 134 LYS A CA 1
ATOM 1072 C C . LYS A 1 134 ? -14.797 0.234 -0.917 1 89.25 134 LYS A C 1
ATOM 1074 O O . LYS A 1 134 ? -13.648 0.694 -0.904 1 89.25 134 LYS A O 1
ATOM 1079 N N . LEU A 1 135 ? -15.68 0.472 -1.885 1 87.62 135 LEU A N 1
ATOM 1080 C CA . LEU A 1 135 ? -15.398 1.363 -3.006 1 87.62 135 LEU A CA 1
ATOM 1081 C C . LEU A 1 135 ? -16.172 2.668 -2.871 1 87.62 135 LEU A C 1
ATOM 1083 O O . LEU A 1 135 ? -17.375 2.654 -2.574 1 87.62 135 LEU A O 1
ATOM 1087 N N . PHE A 1 136 ? -15.43 3.701 -3.076 1 84.56 136 PHE A N 1
ATOM 1088 C CA . PHE A 1 136 ? -16.031 5.027 -2.988 1 84.56 136 PHE A CA 1
ATOM 1089 C C . PHE A 1 136 ? -15.812 5.805 -4.281 1 84.56 136 PHE A C 1
ATOM 1091 O O . PHE A 1 136 ? -14.734 5.754 -4.871 1 84.56 136 PHE A O 1
ATOM 1098 N N . GLN A 1 137 ? -16.922 6.426 -4.738 1 82.31 137 GLN A N 1
ATOM 1099 C CA . GLN A 1 137 ? -16.75 7.395 -5.812 1 82.31 137 GLN A CA 1
ATOM 1100 C C . GLN A 1 137 ? -16.109 8.68 -5.293 1 82.31 137 GLN A C 1
ATOM 1102 O O . GLN A 1 137 ? -16.688 9.383 -4.469 1 82.31 137 GLN A O 1
ATOM 1107 N N . PHE A 1 138 ? -14.883 8.883 -5.738 1 74.31 138 PHE A N 1
ATOM 1108 C CA . PHE A 1 138 ? -14.156 10.039 -5.227 1 74.31 138 PHE A CA 1
ATOM 1109 C C . PHE A 1 138 ? -14.367 11.25 -6.125 1 74.31 138 PHE A C 1
ATOM 1111 O O . PHE A 1 138 ? -14.023 11.219 -7.312 1 74.31 138 PHE A O 1
ATOM 1118 N N . ASN A 1 139 ? -15.25 12.102 -5.746 1 68.69 139 ASN A N 1
ATOM 1119 C CA . ASN A 1 139 ? -15.508 13.328 -6.496 1 68.69 139 ASN A CA 1
ATOM 1120 C C . ASN A 1 139 ? -14.656 14.492 -5.988 1 68.69 139 ASN A C 1
ATOM 1122 O O . ASN A 1 139 ? -14.672 14.805 -4.797 1 68.69 139 ASN A O 1
ATOM 1126 N N . ASP A 1 140 ? -13.609 14.812 -6.699 1 60.66 140 ASP A N 1
ATOM 1127 C CA . ASP A 1 140 ? -12.664 15.883 -6.402 1 60.66 140 ASP A CA 1
ATOM 1128 C C . ASP A 1 140 ? -13.375 17.234 -6.301 1 60.66 140 ASP A C 1
ATOM 1130 O O . ASP A 1 140 ? -12.734 18.266 -6.098 1 60.66 140 ASP A O 1
ATOM 1134 N N . LYS A 1 141 ? -14.773 17.422 -6.473 1 52.72 141 LYS A N 1
ATOM 1135 C CA . LYS A 1 141 ? -15.359 18.75 -6.594 1 52.72 141 LYS A CA 1
ATOM 1136 C C . LYS A 1 141 ? -15.422 19.453 -5.238 1 52.72 141 LYS A C 1
ATOM 1138 O O . LYS A 1 141 ? -15.617 18.797 -4.207 1 52.72 141 LYS A O 1
ATOM 1143 N N . MET B 1 1 ? -15.758 16.188 -0.918 1 43.22 1 MET B N 1
ATOM 1144 C CA . MET B 1 1 ? -15.289 14.805 -0.936 1 43.22 1 MET B CA 1
ATOM 1145 C C . MET B 1 1 ? -16.297 13.875 -0.269 1 43.22 1 MET B C 1
ATOM 1147 O O . MET B 1 1 ? -16.297 13.727 0.955 1 43.22 1 MET B O 1
ATOM 1151 N N . ASN B 1 2 ? -17.438 13.961 -0.807 1 55.38 2 ASN B N 1
ATOM 1152 C CA . ASN B 1 2 ? -18.547 13.102 -0.418 1 55.38 2 ASN B CA 1
ATOM 1153 C C . ASN B 1 2 ? -18.469 11.742 -1.097 1 55.38 2 ASN B C 1
ATOM 1155 O O . ASN B 1 2 ? -17.891 11.617 -2.182 1 55.38 2 ASN B O 1
ATOM 1159 N N . GLY B 1 3 ? -18.031 10.703 -0.471 1 58.47 3 GLY B N 1
ATOM 1160 C CA . GLY B 1 3 ? -17.969 9.461 -1.228 1 58.47 3 GLY B CA 1
ATOM 1161 C C . GLY B 1 3 ? -19.188 8.578 -1.023 1 58.47 3 GLY B C 1
ATOM 1162 O O . GLY B 1 3 ? -19.719 8.492 0.086 1 58.47 3 GLY B O 1
ATOM 1163 N N . ASP B 1 4 ? -20 8.453 -2.104 1 71.06 4 ASP B N 1
ATOM 1164 C CA . ASP B 1 4 ? -21.047 7.434 -2.059 1 71.06 4 ASP B CA 1
ATOM 1165 C C . ASP B 1 4 ? -20.438 6.035 -2.217 1 71.06 4 ASP B C 1
ATOM 1167 O O . ASP B 1 4 ? -19.5 5.844 -2.984 1 71.06 4 ASP B O 1
ATOM 1171 N N . VAL B 1 5 ? -20.828 5.219 -1.214 1 69.56 5 VAL B N 1
ATOM 1172 C CA . VAL B 1 5 ? -20.406 3.83 -1.357 1 69.56 5 VAL B CA 1
ATOM 1173 C C . VAL B 1 5 ? -20.984 3.242 -2.643 1 69.56 5 VAL B C 1
ATOM 1175 O O . VAL B 1 5 ? -22.203 3.322 -2.877 1 69.56 5 VAL B O 1
ATOM 1178 N N . ILE B 1 6 ? -20.125 2.803 -3.477 1 76.44 6 ILE B N 1
ATOM 1179 C CA . ILE B 1 6 ? -20.531 2.168 -4.727 1 76.44 6 ILE B CA 1
ATOM 1180 C C . ILE B 1 6 ? -20.719 0.668 -4.508 1 76.44 6 ILE B C 1
ATOM 1182 O O . ILE B 1 6 ? -21.734 0.1 -4.902 1 76.44 6 ILE B O 1
ATOM 1186 N N . CYS B 1 7 ? -19.781 0.023 -3.873 1 81.56 7 CYS B N 1
ATOM 1187 C CA . CYS B 1 7 ? -19.75 -1.428 -3.715 1 81.56 7 CYS B CA 1
ATOM 1188 C C . CYS B 1 7 ? -18.953 -1.827 -2.484 1 81.56 7 CYS B C 1
ATOM 1190 O O . CYS B 1 7 ? -18.109 -1.059 -2.006 1 81.56 7 CYS B O 1
ATOM 1192 N N . GLU B 1 8 ? -19.375 -2.959 -1.952 1 86.62 8 GLU B N 1
ATOM 1193 C CA . GLU B 1 8 ? -18.672 -3.531 -0.808 1 86.62 8 GLU B CA 1
ATOM 1194 C C . GLU B 1 8 ? -18.391 -5.016 -1.021 1 86.62 8 GLU B C 1
ATOM 1196 O O . GLU B 1 8 ? -19.25 -5.754 -1.503 1 86.62 8 GLU B O 1
ATOM 1201 N N . TYR B 1 9 ? -17.172 -5.312 -0.788 1 87.38 9 TYR B N 1
ATOM 1202 C CA . TYR B 1 9 ? -16.797 -6.719 -0.768 1 87.38 9 TYR B CA 1
ATOM 1203 C C . TYR B 1 9 ? -16.547 -7.195 0.658 1 87.38 9 TYR B C 1
ATOM 1205 O O . TYR B 1 9 ? -15.602 -6.746 1.312 1 87.38 9 TYR B O 1
ATOM 1213 N N . GLU B 1 10 ? -17.406 -8.086 1.092 1 88.5 10 GLU B N 1
ATOM 1214 C CA . GLU B 1 10 ? -17.266 -8.562 2.467 1 88.5 10 GLU B CA 1
ATOM 1215 C C . GLU B 1 10 ? -17.469 -10.07 2.551 1 88.5 10 GLU B C 1
ATOM 1217 O O . GLU B 1 10 ? -16.75 -10.75 3.295 1 88.5 10 GLU B O 1
ATOM 1222 N N . PHE B 1 11 ? -18.422 -10.578 1.729 1 86.94 11 PHE B N 1
ATOM 1223 C CA . PHE B 1 11 ? -18.781 -11.984 1.817 1 86.94 11 PHE B CA 1
ATOM 1224 C C . PHE B 1 11 ? -18.641 -12.672 0.463 1 86.94 11 PHE B C 1
ATOM 1226 O O . PHE B 1 11 ? -18.75 -12.023 -0.58 1 86.94 11 PHE B O 1
ATOM 1233 N N . GLN B 1 12 ? -18.375 -13.961 0.567 1 85.06 12 GLN B N 1
ATOM 1234 C CA . GLN B 1 12 ? -18.422 -14.766 -0.646 1 85.06 12 GLN B CA 1
ATOM 1235 C C . GLN B 1 12 ? -19.844 -14.891 -1.183 1 85.06 12 GLN B C 1
ATOM 1237 O O . GLN B 1 12 ? -20.75 -14.234 -0.685 1 85.06 12 GLN B O 1
ATOM 1242 N N . GLU B 1 13 ? -19.938 -15.602 -2.264 1 82.25 13 GLU B N 1
ATOM 1243 C CA . GLU B 1 13 ? -21.219 -15.711 -2.947 1 82.25 13 GLU B CA 1
ATOM 1244 C C . GLU B 1 13 ? -22.281 -16.328 -2.041 1 82.25 13 GLU B C 1
ATOM 1246 O O . GLU B 1 13 ? -23.469 -16.062 -2.189 1 82.25 13 GLU B O 1
ATOM 1251 N N . ASP B 1 14 ? -21.859 -17.094 -1.043 1 84.06 14 ASP B N 1
ATOM 1252 C CA . ASP B 1 14 ? -22.797 -17.766 -0.156 1 84.06 14 ASP B CA 1
ATOM 1253 C C . ASP B 1 14 ? -23.391 -16.797 0.858 1 84.06 14 ASP B C 1
ATOM 1255 O O . ASP B 1 14 ? -24.328 -17.141 1.58 1 84.06 14 ASP B O 1
ATOM 1259 N N . GLY B 1 15 ? -22.844 -15.617 0.934 1 83.44 15 GLY B N 1
ATOM 1260 C CA . GLY B 1 15 ? -23.359 -14.562 1.794 1 83.44 15 GLY B CA 1
ATOM 1261 C C . GLY B 1 15 ? -23.031 -14.781 3.26 1 83.44 15 GLY B C 1
ATOM 1262 O O . GLY B 1 15 ? -23.453 -14 4.117 1 83.44 15 GLY B O 1
ATOM 1263 N N . GLN B 1 16 ? -22.25 -15.828 3.576 1 89.25 16 GLN B N 1
ATOM 1264 C CA . GLN B 1 16 ? -21.984 -16.172 4.969 1 89.25 16 GLN B CA 1
ATOM 1265 C C . GLN B 1 16 ? -20.484 -16.219 5.242 1 89.25 16 GLN B C 1
ATOM 1267 O O . GLN B 1 16 ? -20.016 -15.75 6.285 1 89.25 16 GLN B O 1
ATOM 1272 N N . THR B 1 17 ? -19.875 -16.672 4.223 1 89.25 17 THR B N 1
ATOM 1273 C CA . THR B 1 17 ? -18.438 -16.812 4.387 1 89.25 17 THR B CA 1
ATOM 1274 C C . THR B 1 17 ? -17.719 -15.5 4.051 1 89.25 17 THR B C 1
ATOM 1276 O O . THR B 1 17 ? -17.938 -14.938 2.977 1 89.25 17 THR B O 1
ATOM 1279 N N . ARG B 1 18 ? -16.906 -15.047 4.98 1 91.06 18 ARG B N 1
ATOM 1280 C CA . ARG B 1 18 ? -16.156 -13.82 4.75 1 91.06 18 ARG B CA 1
ATOM 1281 C C . ARG B 1 18 ? -15.133 -14.008 3.627 1 91.06 18 ARG B C 1
ATOM 1283 O O . ARG B 1 18 ? -14.5 -15.055 3.523 1 91.06 18 ARG B O 1
ATOM 1290 N N . LEU B 1 19 ? -15.047 -12.953 2.84 1 92.62 19 LEU B N 1
ATOM 1291 C CA . LEU B 1 19 ? -14.094 -13.008 1.735 1 92.62 19 LEU B CA 1
ATOM 1292 C C . LEU B 1 19 ? -12.664 -12.828 2.238 1 92.62 19 LEU B C 1
ATOM 1294 O O . LEU B 1 19 ? -11.758 -13.555 1.821 1 92.62 19 LEU B O 1
ATOM 1298 N N . PHE B 1 20 ? -12.484 -11.867 3.18 1 95.75 20 PHE B N 1
ATOM 1299 C CA . PHE B 1 20 ? -11.141 -11.523 3.639 1 95.75 20 PHE B CA 1
ATOM 1300 C C . PHE B 1 20 ? -11.047 -11.633 5.156 1 95.75 20 PHE B C 1
ATOM 1302 O O . PHE B 1 20 ? -12.023 -11.383 5.863 1 95.75 20 PHE B O 1
ATOM 1309 N N . THR B 1 21 ? -9.883 -12.016 5.645 1 96.06 21 THR B N 1
ATOM 1310 C CA . THR B 1 21 ? -9.555 -11.836 7.055 1 96.06 21 THR B CA 1
ATOM 1311 C C . THR B 1 21 ? -9.086 -10.406 7.328 1 96.06 21 THR B C 1
ATOM 1313 O O . THR B 1 21 ? -9.75 -9.664 8.047 1 96.06 21 THR B O 1
ATOM 1316 N N . VAL B 1 22 ? -8.031 -9.992 6.684 1 96.31 22 VAL B N 1
ATOM 1317 C CA . VAL B 1 22 ? -7.543 -8.617 6.703 1 96.31 22 VAL B CA 1
ATOM 1318 C C . VAL B 1 22 ? -7.059 -8.219 5.312 1 96.31 22 VAL B C 1
ATOM 1320 O O . VAL B 1 22 ? -5.93 -8.531 4.926 1 96.31 22 VAL B O 1
ATOM 1323 N N . PRO B 1 23 ? -7.934 -7.488 4.527 1 96.38 23 PRO B N 1
ATOM 1324 C CA . PRO B 1 23 ? -7.477 -7.008 3.223 1 96.38 23 PRO B CA 1
ATOM 1325 C C . PRO B 1 23 ? -6.406 -5.922 3.336 1 96.38 23 PRO B C 1
ATOM 1327 O O . PRO B 1 23 ? -6.699 -4.738 3.139 1 96.38 23 PRO B O 1
ATOM 1330 N N . TRP B 1 24 ? -5.211 -6.371 3.502 1 96.56 24 TRP B N 1
ATOM 1331 C CA . TRP B 1 24 ? -4.074 -5.52 3.848 1 96.56 24 TRP B CA 1
ATOM 1332 C C . TRP B 1 24 ? -3.732 -4.578 2.699 1 96.56 24 TRP B C 1
ATOM 1334 O O . TRP B 1 24 ? -3.295 -3.447 2.926 1 96.56 24 TRP B O 1
ATOM 1344 N N . ARG B 1 25 ? -3.91 -5.039 1.48 1 96.88 25 ARG B N 1
ATOM 1345 C CA . ARG B 1 25 ? -3.758 -4.227 0.277 1 96.88 25 ARG B CA 1
ATOM 1346 C C . ARG B 1 25 ? -4.805 -4.594 -0.768 1 96.88 25 ARG B C 1
ATOM 1348 O O . ARG B 1 25 ? -5.121 -5.77 -0.952 1 96.88 25 ARG B O 1
ATOM 1355 N N . VAL B 1 26 ? -5.301 -3.545 -1.394 1 95 26 VAL B N 1
ATOM 1356 C CA . VAL B 1 26 ? -6.254 -3.76 -2.477 1 95 26 VAL B CA 1
ATOM 1357 C C . VAL B 1 26 ? -5.883 -2.889 -3.674 1 95 26 VAL B C 1
ATOM 1359 O O . VAL B 1 26 ? -5.641 -1.688 -3.525 1 95 26 VAL B O 1
ATOM 1362 N N . LYS B 1 27 ? -5.824 -3.523 -4.805 1 94.31 27 LYS B N 1
ATOM 1363 C CA . LYS B 1 27 ? -5.539 -2.793 -6.035 1 94.31 27 LYS B CA 1
ATOM 1364 C C . LYS B 1 27 ? -6.277 -3.408 -7.223 1 94.31 27 LYS B C 1
ATOM 1366 O O . LYS B 1 27 ? -6.418 -4.629 -7.309 1 94.31 27 LYS B O 1
ATOM 1371 N N . GLN B 1 28 ? -6.73 -2.561 -8.039 1 91.12 28 GLN B N 1
ATOM 1372 C CA . GLN B 1 28 ? -7.355 -3.021 -9.273 1 91.12 28 GLN B CA 1
ATOM 1373 C C . GLN B 1 28 ? -6.43 -2.82 -10.469 1 91.12 28 GLN B C 1
ATOM 1375 O O . GLN B 1 28 ? -5.809 -1.764 -10.609 1 91.12 28 GLN B O 1
ATOM 1380 N N . SER B 1 29 ? -6.332 -3.881 -11.242 1 87.38 29 SER B N 1
ATOM 1381 C CA . SER B 1 29 ? -5.555 -3.801 -12.477 1 87.38 29 SER B CA 1
ATOM 1382 C C . SER B 1 29 ? -6.395 -3.252 -13.625 1 87.38 29 SER B C 1
ATOM 1384 O O . SER B 1 29 ? -7.621 -3.186 -13.523 1 87.38 29 SER B O 1
ATOM 1386 N N . THR B 1 30 ? -5.684 -2.836 -14.711 1 83.69 30 THR B N 1
ATOM 1387 C CA . THR B 1 30 ? -6.367 -2.307 -15.883 1 83.69 30 THR B CA 1
ATOM 1388 C C . THR B 1 30 ? -7.172 -3.402 -16.578 1 83.69 30 THR B C 1
ATOM 1390 O O . THR B 1 30 ? -8.07 -3.111 -17.375 1 83.69 30 THR B O 1
ATOM 1393 N N . ASN B 1 31 ? -6.902 -4.691 -16.297 1 81.62 31 ASN B N 1
ATOM 1394 C CA . ASN B 1 31 ? -7.633 -5.812 -16.875 1 81.62 31 ASN B CA 1
ATOM 1395 C C . ASN B 1 31 ? -8.906 -6.121 -16.094 1 81.62 31 ASN B C 1
ATOM 1397 O O . ASN B 1 31 ? -9.547 -7.145 -16.328 1 81.62 31 ASN B O 1
ATOM 1401 N N . THR B 1 32 ? -9.219 -5.262 -15.211 1 75.88 32 THR B N 1
ATOM 1402 C CA . THR B 1 32 ? -10.445 -5.305 -14.43 1 75.88 32 THR B CA 1
ATOM 1403 C C . THR B 1 32 ? -10.375 -6.406 -13.375 1 75.88 32 THR B C 1
ATOM 1405 O O . THR B 1 32 ? -11.406 -6.93 -12.945 1 75.88 32 THR B O 1
ATOM 1408 N N . ASP B 1 33 ? -9.195 -6.863 -13.055 1 88.44 33 ASP B N 1
ATOM 1409 C CA . ASP B 1 33 ? -9.031 -7.758 -11.906 1 88.44 33 ASP B CA 1
ATOM 1410 C C . ASP B 1 33 ? -8.68 -6.977 -10.648 1 88.44 33 ASP B C 1
ATOM 1412 O O . ASP B 1 33 ? -8.086 -5.902 -10.719 1 88.44 33 ASP B O 1
ATOM 1416 N N . ILE B 1 34 ? -9.18 -7.547 -9.594 1 91.81 34 ILE B N 1
ATOM 1417 C CA . ILE B 1 34 ? -8.867 -6.973 -8.289 1 91.81 34 ILE B CA 1
ATOM 1418 C C . ILE B 1 34 ? -7.887 -7.883 -7.551 1 91.81 34 ILE B C 1
ATOM 1420 O O . ILE B 1 34 ? -8.109 -9.094 -7.449 1 91.81 34 ILE B O 1
ATOM 1424 N N . CYS B 1 35 ? -6.836 -7.312 -7.168 1 96.38 35 CYS B N 1
ATOM 1425 C CA . CYS B 1 35 ? -5.883 -8.055 -6.348 1 96.38 35 CYS B CA 1
ATOM 1426 C C . CYS B 1 35 ? -5.945 -7.594 -4.895 1 96.38 35 CYS B C 1
ATOM 1428 O O . CYS B 1 35 ? -5.922 -6.395 -4.613 1 96.38 35 CYS B O 1
ATOM 1430 N N . VAL B 1 36 ? -6.066 -8.547 -4.016 1 97.06 36 VAL B N 1
ATOM 1431 C CA . VAL B 1 36 ? -6.117 -8.258 -2.588 1 97.06 36 VAL B CA 1
ATOM 1432 C C . VAL B 1 36 ? -5.039 -9.055 -1.861 1 97.06 36 VAL B C 1
ATOM 1434 O O . VAL B 1 36 ? -5.012 -10.289 -1.935 1 97.06 36 VAL B O 1
ATOM 1437 N N . VAL B 1 37 ? -4.105 -8.367 -1.293 1 98.19 37 VAL B N 1
ATOM 1438 C CA . VAL B 1 37 ? -3.238 -9.008 -0.305 1 98.19 37 VAL B CA 1
ATOM 1439 C C . VAL B 1 37 ? -4.004 -9.211 1 1 98.19 37 VAL B C 1
ATOM 1441 O O . VAL B 1 37 ? -4.305 -8.242 1.708 1 98.19 37 VAL B O 1
ATOM 1444 N N . ASN B 1 38 ? -4.309 -10.43 1.302 1 98.12 38 ASN B N 1
ATOM 1445 C CA . ASN B 1 38 ? -5.133 -10.781 2.455 1 98.12 38 ASN B CA 1
ATOM 1446 C C . ASN B 1 38 ? -4.312 -11.469 3.539 1 98.12 38 ASN B C 1
ATOM 1448 O O . ASN B 1 38 ? -3.85 -12.602 3.348 1 98.12 38 ASN B O 1
ATOM 1452 N N . TRP B 1 39 ? -4.152 -10.758 4.633 1 97.94 39 TRP B N 1
ATOM 1453 C CA . TRP B 1 39 ? -3.449 -11.391 5.742 1 97.94 39 TRP B CA 1
ATOM 1454 C C . TRP B 1 39 ? -4.379 -12.312 6.52 1 97.94 39 TRP B C 1
ATOM 1456 O O . TRP B 1 39 ? -5.461 -11.898 6.945 1 97.94 39 TRP B O 1
ATOM 1466 N N . THR B 1 40 ? -3.963 -13.508 6.641 1 96.81 40 THR B N 1
ATOM 1467 C CA . THR B 1 40 ? -4.785 -14.5 7.324 1 96.81 40 THR B CA 1
ATOM 1468 C C . THR B 1 40 ? -4.305 -14.695 8.758 1 96.81 40 THR B C 1
ATOM 1470 O O . THR B 1 40 ? -5.035 -15.242 9.594 1 96.81 40 THR B O 1
ATOM 1473 N N . SER B 1 41 ? -3.148 -14.328 9 1 95.25 41 SER B N 1
ATOM 1474 C CA . SER B 1 41 ? -2.553 -14.289 10.336 1 95.25 41 SER B CA 1
ATOM 1475 C C . SER B 1 41 ? -1.43 -13.258 10.406 1 95.25 41 SER B C 1
ATOM 1477 O O . SER B 1 41 ? -1.19 -12.523 9.445 1 95.25 41 SER B O 1
ATOM 1479 N N . GLU B 1 42 ? -0.723 -13.172 11.539 1 91.5 42 GLU B N 1
ATOM 1480 C CA . GLU B 1 42 ? 0.395 -12.25 11.711 1 91.5 42 GLU B CA 1
ATOM 1481 C C . GLU B 1 42 ? 1.565 -12.625 10.805 1 91.5 42 GLU B C 1
ATOM 1483 O O . GLU B 1 42 ? 2.352 -11.766 10.414 1 91.5 42 GLU B O 1
ATOM 1488 N N . SER B 1 43 ? 1.669 -13.875 10.469 1 94.25 43 SER B N 1
ATOM 1489 C CA . SER B 1 43 ? 2.867 -14.312 9.758 1 94.25 43 SER B CA 1
ATOM 1490 C C . SER B 1 43 ? 2.516 -14.938 8.414 1 94.25 43 SER B C 1
ATOM 1492 O O . SER B 1 43 ? 3.4 -15.383 7.68 1 94.25 43 SER B O 1
ATOM 1494 N N . THR B 1 44 ? 1.237 -15.008 8.133 1 96.56 44 THR B N 1
ATOM 1495 C CA . THR B 1 44 ? 0.843 -15.664 6.891 1 96.56 44 THR B CA 1
ATOM 1496 C C . THR B 1 44 ? -0.196 -14.828 6.145 1 96.56 44 THR B C 1
ATOM 1498 O O . THR B 1 44 ? -0.977 -14.102 6.766 1 96.56 44 THR B O 1
ATOM 1501 N N . GLY B 1 45 ? -0.133 -14.898 4.832 1 97.81 45 GLY B N 1
ATOM 1502 C CA . GLY B 1 45 ? -1.115 -14.25 3.982 1 97.81 45 GLY B CA 1
ATOM 1503 C C . GLY B 1 45 ? -1.251 -14.898 2.619 1 97.81 45 GLY B C 1
ATOM 1504 O O . GLY B 1 45 ? -0.672 -15.961 2.371 1 97.81 45 GLY B O 1
ATOM 1505 N N . GLU B 1 46 ? -2.037 -14.328 1.898 1 98.31 46 GLU B N 1
ATOM 1506 C CA . GLU B 1 46 ? -2.295 -14.797 0.541 1 98.31 46 GLU B CA 1
ATOM 1507 C C . GLU B 1 46 ? -2.604 -13.633 -0.396 1 98.31 46 GLU B C 1
ATOM 1509 O O . GLU B 1 46 ? -3.025 -12.562 0.05 1 98.31 46 GLU B O 1
ATOM 1514 N N . LEU B 1 47 ? -2.295 -13.805 -1.665 1 98.25 47 LEU B N 1
ATOM 1515 C CA . LEU B 1 47 ? -2.76 -12.906 -2.715 1 98.25 47 LEU B CA 1
ATOM 1516 C C . LEU B 1 47 ? -4.02 -13.453 -3.377 1 98.25 47 LEU B C 1
ATOM 1518 O O . LEU B 1 47 ? -4.012 -14.562 -3.922 1 98.25 47 LEU B O 1
ATOM 1522 N N . MET B 1 48 ? -5.066 -12.68 -3.281 1 97 48 MET B N 1
ATOM 1523 C CA . MET B 1 48 ? -6.34 -13.062 -3.893 1 97 48 MET B CA 1
ATOM 1524 C C . MET B 1 48 ? -6.602 -12.242 -5.152 1 97 48 MET B C 1
ATOM 1526 O O . MET B 1 48 ? -6.477 -11.016 -5.137 1 97 48 MET B O 1
ATOM 1530 N N . ILE B 1 49 ? -6.914 -12.914 -6.188 1 95.69 49 ILE B N 1
ATOM 1531 C CA . ILE B 1 49 ? -7.324 -12.266 -7.43 1 95.69 49 ILE B CA 1
ATOM 1532 C C . ILE B 1 49 ? -8.82 -12.469 -7.648 1 95.69 49 ILE B C 1
ATOM 1534 O O . ILE B 1 49 ? -9.305 -13.602 -7.672 1 95.69 49 ILE B O 1
ATOM 1538 N N . LEU B 1 50 ? -9.5 -11.352 -7.781 1 92.88 50 LEU B N 1
ATOM 1539 C CA . LEU B 1 50 ? -10.945 -11.359 -7.961 1 92.88 50 LEU B CA 1
ATOM 1540 C C . LEU B 1 50 ? -11.328 -10.703 -9.281 1 92.88 50 LEU B C 1
ATOM 1542 O O . LEU B 1 50 ? -10.617 -9.828 -9.773 1 92.88 50 LEU B O 1
ATOM 1546 N N . SER B 1 51 ? -12.477 -11.164 -9.805 1 88.81 51 SER B N 1
ATOM 1547 C CA . SER B 1 51 ? -13.07 -10.414 -10.906 1 88.81 51 SER B CA 1
ATOM 1548 C C . SER B 1 51 ? -13.609 -9.07 -10.438 1 88.81 51 SER B C 1
ATOM 1550 O O . SER B 1 51 ? -13.688 -8.812 -9.234 1 88.81 51 SER B O 1
ATOM 1552 N N . PHE B 1 52 ? -13.961 -8.289 -11.391 1 82.19 52 PHE B N 1
ATOM 1553 C CA . PHE B 1 52 ? -14.492 -6.977 -11.047 1 82.19 52 PHE B CA 1
ATOM 1554 C C . PHE B 1 52 ? -15.797 -7.105 -10.273 1 82.19 52 PHE B C 1
ATOM 1556 O O . PHE B 1 52 ? -16.156 -6.223 -9.492 1 82.19 52 PHE B O 1
ATOM 1563 N N . THR B 1 53 ? -16.484 -8.188 -10.422 1 79.38 53 THR B N 1
ATOM 1564 C CA . THR B 1 53 ? -17.75 -8.406 -9.734 1 79.38 53 THR B CA 1
ATOM 1565 C C . THR B 1 53 ? -17.531 -8.984 -8.344 1 79.38 53 THR B C 1
ATOM 1567 O O . THR B 1 53 ? -18.469 -9.172 -7.574 1 79.38 53 THR B O 1
ATOM 1570 N N . GLY B 1 54 ? -16.234 -9.273 -8.055 1 80.38 54 GLY B N 1
ATOM 1571 C CA . GLY B 1 54 ? -15.914 -9.758 -6.723 1 80.38 54 GLY B CA 1
ATOM 1572 C C . GLY B 1 54 ? -15.828 -11.266 -6.637 1 80.38 54 GLY B C 1
ATOM 1573 O O . GLY B 1 54 ? -15.688 -11.828 -5.547 1 80.38 54 GLY B O 1
ATOM 1574 N N . SER B 1 55 ? -15.898 -11.914 -7.746 1 87.5 55 SER B N 1
ATOM 1575 C CA . SER B 1 55 ? -15.758 -13.367 -7.746 1 87.5 55 SER B CA 1
ATOM 1576 C C . SER B 1 55 ? -14.297 -13.781 -7.621 1 87.5 55 SER B C 1
ATOM 1578 O O . SER B 1 55 ? -13.43 -13.227 -8.297 1 87.5 55 SER B O 1
ATOM 1580 N N . LEU B 1 56 ? -14.094 -14.781 -6.762 1 91.62 56 LEU B N 1
ATOM 1581 C CA . LEU B 1 56 ? -12.734 -15.25 -6.539 1 91.62 56 LEU B CA 1
ATOM 1582 C C . LEU B 1 56 ? -12.234 -16.062 -7.73 1 91.62 56 LEU B C 1
ATOM 1584 O O . LEU B 1 56 ? -12.859 -17.047 -8.117 1 91.62 56 LEU B O 1
ATOM 1588 N N . LYS B 1 57 ? -11.133 -15.617 -8.273 1 93.19 57 LYS B N 1
ATOM 1589 C CA . LYS B 1 57 ? -10.539 -16.312 -9.414 1 93.19 57 LYS B CA 1
ATOM 1590 C C . LYS B 1 57 ? -9.391 -17.203 -8.969 1 93.19 57 LYS B C 1
ATOM 1592 O O . LYS B 1 57 ? -9.266 -18.344 -9.43 1 93.19 57 LYS B O 1
ATOM 1597 N N . LEU B 1 58 ? -8.578 -16.703 -8.148 1 95.69 58 LEU B N 1
ATOM 1598 C CA . LEU B 1 58 ? -7.363 -17.422 -7.773 1 95.69 58 LEU B CA 1
ATOM 1599 C C . LEU B 1 58 ? -6.867 -16.969 -6.406 1 95.69 58 LEU B C 1
ATOM 1601 O O . LEU B 1 58 ? -7.004 -15.797 -6.047 1 95.69 58 LEU B O 1
ATOM 1605 N N . VAL B 1 59 ? -6.309 -17.891 -5.676 1 96.75 59 VAL B N 1
ATOM 1606 C CA . VAL B 1 59 ? -5.555 -17.609 -4.457 1 96.75 59 VAL B CA 1
ATOM 1607 C C . VAL B 1 59 ? -4.105 -18.078 -4.629 1 96.75 59 VAL B C 1
ATOM 1609 O O . VAL B 1 59 ? -3.854 -19.234 -4.953 1 96.75 59 VAL B O 1
ATOM 1612 N N . TYR B 1 60 ? -3.176 -17.156 -4.508 1 98.06 60 TYR B N 1
ATOM 1613 C CA . TYR B 1 60 ? -1.748 -17.438 -4.605 1 98.06 60 TYR B CA 1
ATOM 1614 C C . TYR B 1 60 ? -1.088 -17.406 -3.234 1 98.06 60 TYR B C 1
ATOM 1616 O O . TYR B 1 60 ? -1.224 -16.438 -2.494 1 98.06 60 TYR B O 1
ATOM 1624 N N . ARG B 1 61 ? -0.374 -18.422 -2.914 1 97.31 61 ARG B N 1
ATOM 1625 C CA . ARG B 1 61 ? 0.219 -18.531 -1.585 1 97.31 61 ARG B CA 1
ATOM 1626 C C . ARG B 1 61 ? 1.729 -18.719 -1.674 1 97.31 61 ARG B C 1
ATOM 1628 O O . ARG B 1 61 ? 2.342 -19.281 -0.764 1 97.31 61 ARG B O 1
ATOM 1635 N N . GLY B 1 62 ? 2.285 -18.297 -2.721 1 95.75 62 GLY B N 1
ATOM 1636 C CA . GLY B 1 62 ? 3.729 -18.375 -2.881 1 95.75 62 GLY B CA 1
ATOM 1637 C C . GLY B 1 62 ? 4.195 -19.703 -3.467 1 95.75 62 GLY B C 1
ATOM 1638 O O . GLY B 1 62 ? 3.438 -20.672 -3.5 1 95.75 62 GLY B O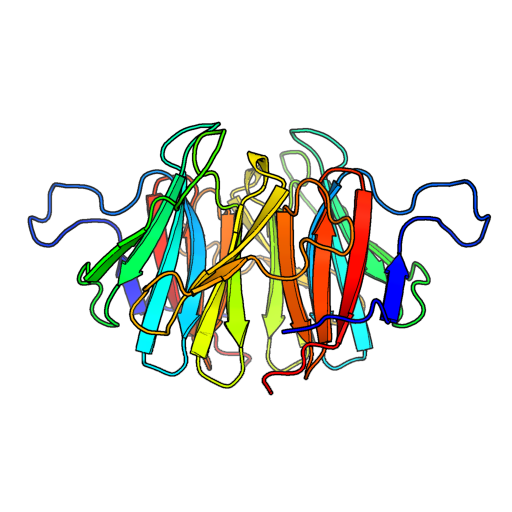 1
ATOM 1639 N N . GLN B 1 63 ? 5.441 -19.641 -4.035 1 91.38 63 GLN B N 1
ATOM 1640 C CA . GLN B 1 63 ? 6.09 -20.812 -4.598 1 91.38 63 GLN B CA 1
ATOM 1641 C C . GLN B 1 63 ? 7.543 -20.922 -4.145 1 91.38 63 GLN B C 1
ATOM 1643 O O . GLN B 1 63 ? 8.25 -19.906 -4.078 1 91.38 63 GLN B O 1
ATOM 1648 N N . LYS B 1 64 ? 7.98 -22.203 -3.758 1 87.44 64 LYS B N 1
ATOM 1649 C CA . LYS B 1 64 ? 9.383 -22.484 -3.471 1 87.44 64 LYS B CA 1
ATOM 1650 C C . LYS B 1 64 ? 9.906 -21.609 -2.336 1 87.44 64 LYS B C 1
ATOM 1652 O O . LYS B 1 64 ? 10.961 -20.984 -2.461 1 87.44 64 LYS B O 1
ATOM 1657 N N . LEU B 1 65 ? 9.125 -21.578 -1.257 1 88.06 65 LEU B N 1
ATOM 1658 C CA . LEU B 1 65 ? 9.484 -20.672 -0.175 1 88.06 65 LEU B CA 1
ATOM 1659 C C . LEU B 1 65 ? 10.055 -21.422 1.014 1 88.06 65 LEU B C 1
ATOM 1661 O O . LEU B 1 65 ? 9.695 -22.578 1.251 1 88.06 65 LEU B O 1
ATOM 1665 N N . GLU B 1 66 ? 10.961 -20.812 1.702 1 89.25 66 GLU B N 1
ATOM 1666 C CA . GLU B 1 66 ? 11.523 -21.359 2.934 1 89.25 66 GLU B CA 1
ATOM 1667 C C . GLU B 1 66 ? 10.617 -21.078 4.129 1 89.25 66 GLU B C 1
ATOM 1669 O O . GLU B 1 66 ? 10.523 -21.891 5.051 1 89.25 66 GLU B O 1
ATOM 1674 N N . LYS B 1 67 ? 10.008 -19.969 4.062 1 93.06 67 LYS B N 1
ATOM 1675 C CA . LYS B 1 67 ? 9.07 -19.516 5.09 1 93.06 67 LYS B CA 1
ATOM 1676 C C . LYS B 1 67 ? 7.66 -19.375 4.523 1 93.06 67 LYS B C 1
ATOM 1678 O O . LYS B 1 67 ? 7.461 -19.469 3.311 1 93.06 67 LYS B O 1
ATOM 1683 N N . LYS B 1 68 ? 6.777 -19.156 5.426 1 95.38 68 LYS B N 1
ATOM 1684 C CA . LYS B 1 68 ? 5.398 -18.953 4.992 1 95.38 68 LYS B CA 1
ATOM 1685 C C . LYS B 1 68 ? 5.27 -17.688 4.156 1 95.38 68 LYS B C 1
ATOM 1687 O O . LYS B 1 68 ? 5.941 -16.688 4.422 1 95.38 68 LYS B O 1
ATOM 1692 N N . PHE B 1 69 ? 4.406 -17.781 3.176 1 97.19 69 PHE B N 1
ATOM 1693 C CA . PHE B 1 69 ? 4.145 -16.656 2.293 1 97.19 69 PHE B CA 1
ATOM 1694 C C . PHE B 1 69 ? 3.49 -15.508 3.059 1 97.19 69 PHE B C 1
ATOM 1696 O O . PHE B 1 69 ? 2.451 -15.695 3.693 1 97.19 69 PHE B O 1
ATOM 1703 N N . LYS B 1 70 ? 4.121 -14.352 3.104 1 96.94 70 LYS B N 1
ATOM 1704 C CA . LYS B 1 70 ? 3.6 -13.156 3.764 1 96.94 70 LYS B CA 1
ATOM 1705 C C . LYS B 1 70 ? 3.703 -11.938 2.855 1 96.94 70 LYS B C 1
ATOM 1707 O O . LYS B 1 70 ? 4.586 -11.094 3.035 1 96.94 70 LYS B O 1
ATOM 1712 N N . PRO B 1 71 ? 2.742 -11.867 1.938 1 97.81 71 PRO B N 1
ATOM 1713 C CA . PRO B 1 71 ? 2.762 -10.711 1.049 1 97.81 71 PRO B CA 1
ATOM 1714 C C . PRO B 1 71 ? 2.359 -9.414 1.756 1 97.81 71 PRO B C 1
ATOM 1716 O O . PRO B 1 71 ? 1.495 -9.438 2.637 1 97.81 71 PRO B O 1
ATOM 1719 N N . THR B 1 72 ? 2.98 -8.328 1.365 1 97.19 72 THR B N 1
ATOM 1720 C CA . THR B 1 72 ? 2.66 -7.07 2.025 1 97.19 72 THR B CA 1
ATOM 1721 C C . THR B 1 72 ? 2.188 -6.031 1.01 1 97.19 72 THR B C 1
ATOM 1723 O O . THR B 1 72 ? 1.509 -5.066 1.37 1 97.19 72 THR B O 1
ATOM 1726 N N . ASP B 1 73 ? 2.566 -6.129 -0.253 1 97.44 73 ASP B N 1
ATOM 1727 C CA . ASP B 1 73 ? 2.139 -5.168 -1.263 1 97.44 73 ASP B CA 1
ATOM 1728 C C . ASP B 1 73 ? 2.045 -5.82 -2.639 1 97.44 73 ASP B C 1
ATOM 1730 O O . ASP B 1 73 ? 2.629 -6.879 -2.871 1 97.44 73 ASP B O 1
ATOM 1734 N N . VAL B 1 74 ? 1.262 -5.195 -3.488 1 97.56 74 VAL B N 1
ATOM 1735 C CA . VAL B 1 74 ? 1.067 -5.68 -4.852 1 97.56 74 VAL B CA 1
ATOM 1736 C C . VAL B 1 74 ? 0.967 -4.496 -5.812 1 97.56 74 VAL B C 1
ATOM 1738 O O . VAL B 1 74 ? 0.33 -3.488 -5.5 1 97.56 74 VAL B O 1
ATOM 1741 N N . VAL B 1 75 ? 1.663 -4.57 -6.914 1 95.5 75 VAL B N 1
ATOM 1742 C CA . VAL B 1 75 ? 1.608 -3.582 -7.984 1 95.5 75 VAL B CA 1
ATOM 1743 C C . VAL B 1 75 ? 1.563 -4.289 -9.336 1 95.5 75 VAL B C 1
ATOM 1745 O O . VAL B 1 75 ? 1.68 -5.516 -9.406 1 95.5 75 VAL B O 1
ATOM 1748 N N . PHE B 1 76 ? 1.323 -3.518 -10.32 1 94.56 76 PHE B N 1
ATOM 1749 C CA . PHE B 1 76 ? 1.252 -4.055 -11.672 1 94.56 76 PHE B CA 1
ATOM 1750 C C . PHE B 1 76 ? 2.236 -3.34 -12.594 1 94.56 76 PHE B C 1
ATOM 1752 O O . PHE B 1 76 ? 2.396 -2.119 -12.508 1 94.56 76 PHE B O 1
ATOM 1759 N N . ASP B 1 77 ? 2.857 -4.137 -13.461 1 91.25 77 ASP B N 1
ATOM 1760 C CA . ASP B 1 77 ? 3.672 -3.461 -14.469 1 91.25 77 ASP B CA 1
ATOM 1761 C C . ASP B 1 77 ? 2.84 -3.104 -15.703 1 91.25 77 ASP B C 1
ATOM 1763 O O . ASP B 1 77 ? 1.617 -3.258 -15.695 1 91.25 77 ASP B O 1
ATOM 1767 N N . SER B 1 78 ? 3.486 -2.574 -16.719 1 89.88 78 SER B N 1
ATOM 1768 C CA . SER B 1 78 ? 2.777 -2.047 -17.875 1 89.88 78 SER B CA 1
ATOM 1769 C C . SER B 1 78 ? 2.107 -3.162 -18.672 1 89.88 78 SER B C 1
ATOM 1771 O O . SER B 1 78 ? 1.232 -2.902 -19.5 1 89.88 78 SER B O 1
ATOM 1773 N N . HIS B 1 79 ? 2.469 -4.395 -18.484 1 90.94 79 HIS B N 1
ATOM 1774 C CA . HIS B 1 79 ? 1.862 -5.543 -19.141 1 90.94 79 HIS B CA 1
ATOM 1775 C C . HIS B 1 79 ? 0.826 -6.211 -18.25 1 90.94 79 HIS B C 1
ATOM 1777 O O . HIS B 1 79 ? 0.364 -7.316 -18.547 1 90.94 79 HIS B O 1
ATOM 1783 N N . CYS B 1 80 ? 0.586 -5.598 -17.109 1 92.88 80 CYS B N 1
ATOM 1784 C CA . CYS B 1 80 ? -0.39 -6.043 -16.109 1 92.88 80 CYS B CA 1
ATOM 1785 C C . CYS B 1 80 ? 0.086 -7.309 -15.406 1 92.88 80 CYS B C 1
ATOM 1787 O O . CYS B 1 80 ? -0.719 -8.047 -14.844 1 92.88 80 CYS B O 1
ATOM 1789 N N . ASN B 1 81 ? 1.383 -7.547 -15.539 1 94.44 81 ASN B N 1
ATOM 1790 C CA . ASN B 1 81 ? 1.932 -8.57 -14.648 1 94.44 81 ASN B CA 1
ATOM 1791 C C . ASN B 1 81 ? 1.821 -8.156 -13.188 1 94.44 81 ASN B C 1
ATOM 1793 O O . ASN B 1 81 ? 1.939 -6.973 -12.859 1 94.44 81 ASN B O 1
ATOM 1797 N N . ILE B 1 82 ? 1.635 -9.148 -12.383 1 96.31 82 ILE B N 1
ATOM 1798 C CA . ILE B 1 82 ? 1.436 -8.906 -10.961 1 96.31 82 ILE B CA 1
ATOM 1799 C C . ILE B 1 82 ? 2.768 -9.031 -10.227 1 96.31 82 ILE B C 1
ATOM 1801 O O . ILE B 1 82 ? 3.465 -10.039 -10.359 1 96.31 82 ILE B O 1
ATOM 1805 N N . ILE B 1 83 ? 3.133 -8 -9.531 1 95.31 83 ILE B N 1
ATOM 1806 C CA . ILE B 1 83 ? 4.348 -7.98 -8.727 1 95.31 83 ILE B CA 1
ATOM 1807 C C . ILE B 1 83 ? 3.986 -7.918 -7.242 1 95.31 83 ILE B C 1
ATOM 1809 O O . ILE B 1 83 ? 3.338 -6.969 -6.793 1 95.31 83 ILE B O 1
ATOM 1813 N N . VAL B 1 84 ? 4.395 -8.922 -6.512 1 97.12 84 VAL B N 1
ATOM 1814 C CA . VAL B 1 84 ? 3.953 -9.023 -5.121 1 97.12 84 VAL B CA 1
ATOM 1815 C C . VAL B 1 84 ? 5.164 -9.18 -4.207 1 97.12 84 VAL B C 1
ATOM 1817 O O . VAL B 1 84 ? 6.055 -9.992 -4.477 1 97.12 84 VAL B O 1
ATOM 1820 N N . SER B 1 85 ? 5.191 -8.359 -3.201 1 96.44 85 SER B N 1
ATOM 1821 C CA . SER B 1 85 ? 6.27 -8.477 -2.227 1 96.44 85 SER B CA 1
ATOM 1822 C C . SER B 1 85 ? 5.977 -9.57 -1.201 1 96.44 85 SER B C 1
ATOM 1824 O O . SER B 1 85 ? 4.84 -9.711 -0.747 1 96.44 85 SER B O 1
ATOM 1826 N N . ASP B 1 86 ? 6.949 -10.328 -0.909 1 95.75 86 ASP B N 1
ATOM 1827 C CA . ASP B 1 86 ? 6.953 -11.359 0.118 1 95.75 86 ASP B CA 1
ATOM 1828 C C . ASP B 1 86 ? 7.977 -11.047 1.21 1 95.75 86 ASP B C 1
ATOM 1830 O O . ASP B 1 86 ? 9.125 -11.484 1.137 1 95.75 86 ASP B O 1
ATOM 1834 N N . THR B 1 87 ? 7.512 -10.367 2.219 1 94.62 87 THR B N 1
ATOM 1835 C CA . THR B 1 87 ? 8.391 -9.68 3.16 1 94.62 87 THR B CA 1
ATOM 1836 C C . THR B 1 87 ? 9.234 -10.68 3.938 1 94.62 87 THR B C 1
ATOM 1838 O O . THR B 1 87 ? 10.469 -10.57 3.967 1 94.62 87 THR B O 1
ATOM 1841 N N . PHE B 1 88 ? 8.641 -11.703 4.441 1 93.31 88 PHE B N 1
ATOM 1842 C CA . PHE B 1 88 ? 9.359 -12.594 5.34 1 93.31 88 PHE B CA 1
ATOM 1843 C C . PHE B 1 88 ? 10.383 -13.422 4.574 1 93.31 88 PHE B C 1
ATOM 1845 O O . PHE B 1 88 ? 11.422 -13.797 5.121 1 93.31 88 PHE B O 1
ATOM 1852 N N . ASN B 1 89 ? 10.148 -13.688 3.311 1 93.44 89 ASN B N 1
ATOM 1853 C CA . ASN B 1 89 ? 11.078 -14.453 2.492 1 93.44 89 ASN B CA 1
ATOM 1854 C C . ASN B 1 89 ? 12.055 -13.539 1.749 1 93.44 89 ASN B C 1
ATOM 1856 O O . ASN B 1 89 ? 12.891 -14.016 0.979 1 93.44 89 ASN B O 1
ATOM 1860 N N . SER B 1 90 ? 11.93 -12.227 1.961 1 92.5 90 SER B N 1
ATOM 1861 C CA . SER B 1 90 ? 12.766 -11.234 1.292 1 92.5 90 SER B CA 1
ATOM 1862 C C . SER B 1 90 ? 12.766 -11.445 -0.219 1 92.5 90 SER B C 1
ATOM 1864 O O . SER B 1 90 ? 13.82 -11.43 -0.851 1 92.5 90 SER B O 1
ATOM 1866 N N . LYS B 1 91 ? 11.578 -11.641 -0.723 1 92.5 91 LYS B N 1
ATOM 1867 C CA . LYS B 1 91 ? 11.43 -11.898 -2.152 1 92.5 91 LYS B CA 1
ATOM 1868 C C . LYS B 1 91 ? 10.336 -11.023 -2.754 1 92.5 91 LYS B C 1
ATOM 1870 O O . LYS B 1 91 ? 9.43 -10.578 -2.045 1 92.5 91 LYS B O 1
ATOM 1875 N N . ILE B 1 92 ? 10.453 -10.797 -3.992 1 93.88 92 ILE B N 1
ATOM 1876 C CA . ILE B 1 92 ? 9.414 -10.188 -4.812 1 93.88 92 ILE B CA 1
ATOM 1877 C C . ILE B 1 92 ? 9.047 -11.125 -5.961 1 93.88 92 ILE B C 1
ATOM 1879 O O . ILE B 1 92 ? 9.914 -11.523 -6.746 1 93.88 92 ILE B O 1
ATOM 1883 N N . HIS B 1 93 ? 7.809 -11.508 -6.004 1 95.25 93 HIS B N 1
ATOM 1884 C CA . HIS B 1 93 ? 7.316 -12.453 -6.996 1 95.25 93 HIS B CA 1
ATOM 1885 C C . HIS B 1 93 ? 6.727 -11.734 -8.203 1 95.25 93 HIS B C 1
ATOM 1887 O O . HIS B 1 93 ? 6 -10.75 -8.047 1 95.25 93 HIS B O 1
ATOM 1893 N N . LEU B 1 94 ? 7.062 -12.211 -9.352 1 94.69 94 LEU B N 1
ATOM 1894 C CA . LEU B 1 94 ? 6.406 -11.797 -10.586 1 94.69 94 LEU B CA 1
ATOM 1895 C C . LEU B 1 94 ? 5.449 -12.875 -11.086 1 94.69 94 LEU B C 1
ATOM 1897 O O . LEU B 1 94 ? 5.855 -14.023 -11.289 1 94.69 94 LEU B O 1
ATOM 1901 N N . LEU B 1 95 ? 4.234 -12.469 -11.172 1 96.56 95 LEU B N 1
ATOM 1902 C CA . LEU B 1 95 ? 3.201 -13.359 -11.688 1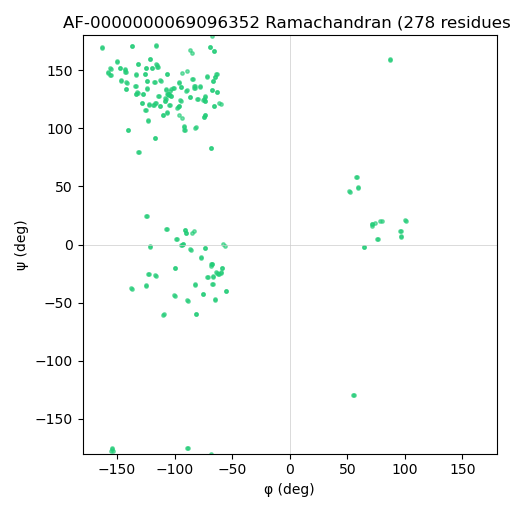 96.56 95 LEU B CA 1
ATOM 1903 C C . LEU B 1 95 ? 2.633 -12.828 -13 1 96.56 95 LEU B C 1
ATOM 1905 O O . LEU B 1 95 ? 2.635 -11.625 -13.234 1 96.56 95 LEU B O 1
ATOM 1909 N N . SER B 1 96 ? 2.127 -13.727 -13.844 1 96.25 96 SER B N 1
ATOM 1910 C CA . SER B 1 96 ? 1.359 -13.312 -15.008 1 96.25 96 SER B CA 1
ATOM 1911 C C . SER B 1 96 ? 0.049 -12.648 -14.602 1 96.25 96 SER B C 1
ATOM 1913 O O . SER B 1 96 ? -0.371 -12.75 -13.445 1 96.25 96 SER B O 1
ATOM 1915 N N . PRO B 1 97 ? -0.581 -12.008 -15.539 1 94.25 97 PRO B N 1
ATOM 1916 C CA . PRO B 1 97 ? -1.862 -11.375 -15.219 1 94.25 97 PRO B CA 1
ATOM 1917 C C . PRO B 1 97 ? -2.902 -12.367 -14.711 1 94.25 97 PRO B C 1
ATOM 1919 O O . PRO B 1 97 ? -3.814 -12 -13.969 1 94.25 97 PRO B O 1
ATOM 1922 N N . ASP B 1 98 ? -2.686 -13.641 -15.016 1 92.69 98 ASP B N 1
ATOM 1923 C CA . ASP B 1 98 ? -3.627 -14.672 -14.594 1 92.69 98 ASP B CA 1
ATOM 1924 C C . ASP B 1 98 ? -3.195 -15.297 -13.266 1 92.69 98 ASP B C 1
ATOM 1926 O O . ASP B 1 98 ? -3.855 -16.203 -12.758 1 92.69 98 ASP B O 1
ATOM 1930 N N . GLY B 1 99 ? -2.064 -14.805 -12.758 1 95.31 99 GLY B N 1
ATOM 1931 C CA . GLY B 1 99 ? -1.665 -15.211 -11.422 1 95.31 99 GLY B CA 1
ATOM 1932 C C . GLY B 1 99 ? -0.671 -16.359 -11.422 1 95.31 99 GLY B C 1
ATOM 1933 O O . GLY B 1 99 ? -0.45 -17 -10.391 1 95.31 99 GLY B O 1
ATOM 1934 N N . GLU B 1 100 ? -0.156 -16.656 -12.555 1 95.88 100 GLU B N 1
ATOM 1935 C CA . GLU B 1 100 ? 0.846 -17.703 -12.625 1 95.88 100 GLU B CA 1
ATOM 1936 C C . GLU B 1 100 ? 2.232 -17.188 -12.273 1 95.88 100 GLU B C 1
ATOM 1938 O O . GLU B 1 100 ? 2.668 -16.156 -12.805 1 95.88 100 GLU B O 1
ATOM 1943 N N . PHE B 1 101 ? 2.938 -17.969 -11.422 1 96.62 101 PHE B N 1
ATOM 1944 C CA . PHE B 1 101 ? 4.285 -17.562 -11.031 1 96.62 101 PHE B CA 1
ATOM 1945 C C . PHE B 1 101 ? 5.238 -17.625 -12.219 1 96.62 101 PHE B C 1
ATOM 1947 O O . PHE B 1 101 ? 5.273 -18.625 -12.945 1 96.62 101 PHE B O 1
ATOM 1954 N N . MET B 1 102 ? 5.953 -16.578 -12.336 1 94.81 102 MET B N 1
ATOM 1955 C CA . MET B 1 102 ? 6.941 -16.531 -13.406 1 94.81 102 MET B CA 1
ATOM 1956 C C . MET B 1 102 ? 8.359 -16.609 -12.852 1 94.81 102 MET B C 1
ATOM 1958 O O . MET B 1 102 ? 9.102 -17.547 -13.164 1 94.81 102 MET B O 1
ATOM 1962 N N . LYS B 1 103 ? 8.727 -15.656 -12.023 1 92.19 103 LYS B N 1
ATOM 1963 C CA . LYS B 1 103 ? 10.055 -15.617 -11.422 1 92.19 103 LYS B CA 1
ATOM 1964 C C . LYS B 1 103 ? 10.094 -14.68 -10.219 1 92.19 103 LYS B C 1
ATOM 1966 O O . LYS B 1 103 ? 9.117 -13.969 -9.953 1 92.19 103 LYS B O 1
ATOM 1971 N N . TYR B 1 104 ? 11.195 -14.75 -9.516 1 90.5 104 TYR B N 1
ATOM 1972 C CA . TYR B 1 104 ? 11.523 -13.711 -8.555 1 90.5 104 TYR B CA 1
ATOM 1973 C C . TYR B 1 104 ? 12.227 -12.539 -9.242 1 90.5 104 TYR B C 1
ATOM 1975 O O . TYR B 1 104 ? 12.992 -12.734 -10.18 1 90.5 104 TYR B O 1
ATOM 1983 N N . VAL B 1 105 ? 11.859 -11.367 -8.742 1 85.12 105 VAL B N 1
ATOM 1984 C CA . VAL B 1 105 ? 12.516 -10.203 -9.336 1 85.12 105 VAL B CA 1
ATOM 1985 C C . VAL B 1 105 ? 13.258 -9.422 -8.25 1 85.12 105 VAL B C 1
ATOM 1987 O O . VAL B 1 105 ? 12.953 -9.547 -7.062 1 85.12 105 VAL B O 1
ATOM 1990 N N . VAL B 1 106 ? 14.227 -8.586 -8.547 1 70.81 106 VAL B N 1
ATOM 1991 C CA . VAL B 1 106 ? 15.016 -7.668 -7.719 1 70.81 106 VAL B CA 1
ATOM 1992 C C . VAL B 1 106 ? 15.852 -8.461 -6.719 1 70.81 106 VAL B C 1
ATOM 1994 O O . VAL B 1 106 ? 16.422 -7.891 -5.789 1 70.81 106 VAL B O 1
ATOM 1997 N N . THR B 1 107 ? 15.805 -9.672 -6.633 1 62.12 107 THR B N 1
ATOM 1998 C CA . THR B 1 107 ? 16.453 -10.562 -5.68 1 62.12 107 THR B CA 1
ATOM 1999 C C . THR B 1 107 ? 17.969 -10.336 -5.672 1 62.12 107 THR B C 1
ATOM 2001 O O . THR B 1 107 ? 18.594 -10.289 -4.609 1 62.12 107 THR B O 1
ATOM 2004 N N . GLU B 1 108 ? 18.453 -10.156 -6.805 1 62.09 108 GLU B N 1
ATOM 2005 C CA . GLU B 1 108 ? 19.906 -10.086 -6.863 1 62.09 108 GLU B CA 1
ATOM 2006 C C . GLU B 1 108 ? 20.422 -8.766 -6.297 1 62.09 108 GLU B C 1
ATOM 2008 O O . GLU B 1 108 ? 21.625 -8.609 -6.078 1 62.09 108 GLU B O 1
ATOM 2013 N N . ASN B 1 109 ? 19.5 -8.008 -5.961 1 62.44 109 ASN B N 1
ATOM 2014 C CA . ASN B 1 109 ? 19.938 -6.656 -5.645 1 62.44 109 ASN B CA 1
ATOM 2015 C C . ASN B 1 109 ? 19.906 -6.391 -4.141 1 62.44 109 ASN B C 1
ATOM 2017 O O . ASN B 1 109 ? 19.984 -5.238 -3.711 1 62.44 109 ASN B O 1
ATOM 2021 N N . GLY B 1 110 ? 19.766 -7.488 -3.471 1 71.31 110 GLY B N 1
ATOM 2022 C CA . GLY B 1 110 ? 20 -7.336 -2.045 1 71.31 110 GLY B CA 1
ATOM 2023 C C . GLY B 1 110 ? 18.828 -6.723 -1.31 1 71.31 110 GLY B C 1
ATOM 2024 O O . GLY B 1 110 ? 19 -6.086 -0.267 1 71.31 110 GLY B O 1
ATOM 2025 N N . ILE B 1 111 ? 17.75 -6.789 -1.855 1 80.12 111 ILE B N 1
ATOM 2026 C CA . ILE B 1 111 ? 16.625 -6.262 -1.105 1 80.12 111 ILE B CA 1
ATOM 2027 C C . ILE B 1 111 ? 16.234 -7.238 0.007 1 80.12 111 ILE B C 1
ATOM 2029 O O . ILE B 1 111 ? 16.047 -8.43 -0.244 1 80.12 111 ILE B O 1
ATOM 2033 N N . THR B 1 112 ? 16.234 -6.68 1.231 1 89.5 112 THR B N 1
ATOM 2034 C CA . THR B 1 112 ? 15.828 -7.5 2.367 1 89.5 112 THR B CA 1
ATOM 2035 C C . THR B 1 112 ? 14.523 -6.984 2.971 1 89.5 112 THR B C 1
ATOM 2037 O O . THR B 1 112 ? 14.359 -5.781 3.176 1 89.5 112 THR B O 1
ATOM 2040 N N . TYR B 1 113 ? 13.516 -7.891 3.141 1 93.75 113 TYR B N 1
ATOM 2041 C CA . TYR B 1 113 ? 12.242 -7.652 3.807 1 93.75 113 TYR B CA 1
ATOM 2042 C C . TYR B 1 113 ? 11.484 -6.504 3.143 1 93.75 113 TYR B C 1
ATOM 2044 O O . TYR B 1 113 ? 11.148 -5.516 3.797 1 93.75 113 TYR B O 1
ATOM 2052 N N . PRO B 1 114 ? 11.203 -6.645 1.826 1 94.81 114 PRO B N 1
ATOM 2053 C CA . PRO B 1 114 ? 10.414 -5.609 1.155 1 94.81 114 PRO B CA 1
ATOM 2054 C C . PRO B 1 114 ? 9 -5.484 1.722 1 94.81 114 PRO B C 1
ATOM 2056 O O . PRO B 1 114 ? 8.28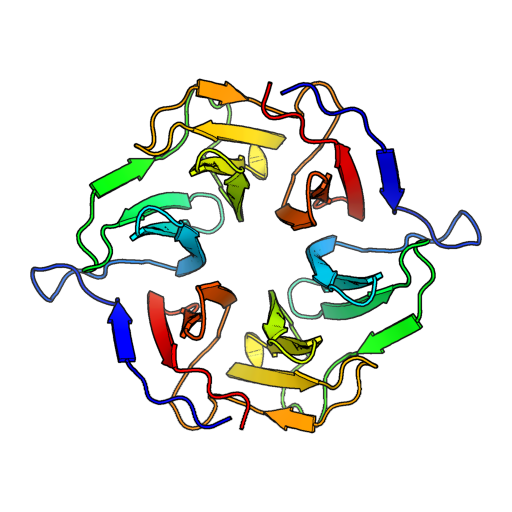9 -6.484 1.841 1 94.81 114 PRO B O 1
ATOM 2059 N N . VAL B 1 115 ? 8.562 -4.234 2.031 1 95.38 115 VAL B N 1
ATOM 2060 C CA . VAL B 1 115 ? 7.258 -4.055 2.67 1 95.38 115 VAL B CA 1
ATOM 2061 C C . VAL B 1 115 ? 6.34 -3.252 1.751 1 95.38 115 VAL B C 1
ATOM 2063 O O . VAL B 1 115 ? 5.113 -3.371 1.832 1 95.38 115 VAL B O 1
ATOM 2066 N N . SER B 1 116 ? 6.875 -2.436 0.899 1 95.88 116 SER B N 1
ATOM 2067 C CA . SER B 1 116 ? 6.039 -1.598 0.045 1 95.88 116 SER B CA 1
ATOM 2068 C C . SER B 1 116 ? 6.648 -1.441 -1.344 1 95.88 116 SER B C 1
ATOM 2070 O O . SER B 1 116 ? 7.871 -1.5 -1.5 1 95.88 116 SER B O 1
ATOM 2072 N N . MET B 1 117 ? 5.777 -1.255 -2.273 1 95.06 117 MET B N 1
ATOM 2073 C CA . MET B 1 117 ? 6.164 -1.007 -3.658 1 95.06 117 MET B CA 1
ATOM 2074 C C . MET B 1 117 ? 5.23 0.007 -4.312 1 95.06 117 MET B C 1
ATOM 2076 O O . MET B 1 117 ? 4.035 0.048 -4 1 95.06 117 MET B O 1
ATOM 2080 N N . SER B 1 118 ? 5.785 0.753 -5.203 1 94.5 118 SER B N 1
ATOM 2081 C CA . SER B 1 118 ? 5.004 1.671 -6.027 1 94.5 118 SER B CA 1
ATOM 2082 C C . SER B 1 118 ? 5.738 2.014 -7.32 1 94.5 118 SER B C 1
ATOM 2084 O O . SER B 1 118 ? 6.969 2.027 -7.355 1 94.5 118 SER B O 1
ATOM 2086 N N . PHE B 1 119 ? 4.934 2.244 -8.305 1 90.69 119 PHE B N 1
ATOM 2087 C CA . PHE B 1 119 ? 5.527 2.711 -9.555 1 90.69 119 PHE B CA 1
ATOM 2088 C C . PHE B 1 119 ? 5.344 4.215 -9.711 1 90.69 119 PHE B C 1
ATOM 2090 O O . PHE B 1 119 ? 4.285 4.754 -9.391 1 90.69 119 PHE B O 1
ATOM 2097 N N . TYR B 1 120 ? 6.348 4.812 -10.078 1 88.56 120 TYR B N 1
ATOM 2098 C CA . TYR B 1 120 ? 6.266 6.121 -10.719 1 88.56 120 TYR B CA 1
ATOM 2099 C C . TYR B 1 120 ? 6.93 6.105 -12.086 1 88.56 120 TYR B C 1
ATOM 2101 O O . TYR B 1 120 ? 8.156 6.039 -12.188 1 88.56 120 TYR B O 1
ATOM 2109 N N . LYS B 1 121 ? 6.039 6.145 -13.109 1 82.88 121 LYS B N 1
ATOM 2110 C CA . LYS B 1 121 ? 6.543 5.887 -14.461 1 82.88 121 LYS B CA 1
ATOM 2111 C C . LYS B 1 121 ? 7.266 4.543 -14.523 1 82.88 121 LYS B C 1
ATOM 2113 O O . LYS B 1 121 ? 6.703 3.512 -14.148 1 82.88 121 LYS B O 1
ATOM 2118 N N . PRO B 1 122 ? 8.516 4.48 -15.078 1 82.75 122 PRO B N 1
ATOM 2119 C CA . PRO B 1 122 ? 9.156 3.168 -15.172 1 82.75 122 PRO B CA 1
ATOM 2120 C C . PRO B 1 122 ? 10 2.838 -13.945 1 82.75 122 PRO B C 1
ATOM 2122 O O . PRO B 1 122 ? 10.734 1.846 -13.945 1 82.75 122 PRO B O 1
ATOM 2125 N N . THR B 1 123 ? 9.836 3.605 -12.953 1 86.88 123 THR B N 1
ATOM 2126 C CA . THR B 1 123 ? 10.656 3.391 -11.766 1 86.88 123 THR B CA 1
ATOM 2127 C C . THR B 1 123 ? 9.852 2.691 -10.672 1 86.88 123 THR B C 1
ATOM 2129 O O . THR B 1 123 ? 8.742 3.109 -10.352 1 86.88 123 THR B O 1
ATOM 2132 N N . LEU B 1 124 ? 10.391 1.649 -10.188 1 90.31 124 LEU B N 1
ATOM 2133 C CA . LEU B 1 124 ? 9.797 0.919 -9.07 1 90.31 124 LEU B CA 1
ATOM 2134 C C . LEU B 1 124 ? 10.438 1.328 -7.75 1 90.31 124 LEU B C 1
ATOM 2136 O O . LEU B 1 124 ? 11.648 1.189 -7.574 1 90.31 124 LEU B O 1
ATOM 2140 N N . TRP B 1 125 ? 9.664 1.863 -6.891 1 91.25 125 TRP B N 1
ATOM 2141 C CA . TRP B 1 125 ? 10.078 2.188 -5.531 1 91.25 125 TRP B CA 1
ATOM 2142 C C . TRP B 1 125 ? 9.82 1.018 -4.586 1 91.25 125 TRP B C 1
ATOM 2144 O O . TRP B 1 125 ? 8.727 0.444 -4.59 1 91.25 125 TRP B O 1
ATOM 2154 N N . ILE B 1 126 ? 10.82 0.703 -3.818 1 93.19 126 ILE B N 1
ATOM 2155 C CA . ILE B 1 126 ? 10.672 -0.38 -2.852 1 93.19 126 ILE B CA 1
ATOM 2156 C C . ILE B 1 126 ? 11.094 0.106 -1.466 1 93.19 126 ILE B C 1
ATOM 2158 O O . ILE B 1 126 ? 12.188 0.645 -1.295 1 93.19 126 ILE B O 1
ATOM 2162 N N . GLY B 1 127 ? 10.234 0.034 -0.517 1 94.44 127 GLY B N 1
ATOM 2163 C CA . GLY B 1 127 ? 10.586 0.227 0.882 1 94.44 127 GLY B CA 1
ATOM 2164 C C . GLY B 1 127 ? 10.836 -1.075 1.619 1 94.44 127 GLY B C 1
ATOM 2165 O O . GLY B 1 127 ? 10.133 -2.064 1.4 1 94.44 127 GLY B O 1
ATOM 2166 N N . THR B 1 128 ? 11.875 -1.076 2.479 1 93.94 128 THR B N 1
ATOM 2167 C CA . THR B 1 128 ? 12.211 -2.293 3.209 1 93.94 128 THR B CA 1
ATOM 2168 C C . THR B 1 128 ? 12.008 -2.096 4.711 1 93.94 128 THR B C 1
ATOM 2170 O O . THR B 1 128 ? 12.078 -0.969 5.207 1 93.94 128 THR B O 1
ATOM 2173 N N . TYR B 1 129 ? 11.773 -3.217 5.363 1 93.88 129 TYR B N 1
ATOM 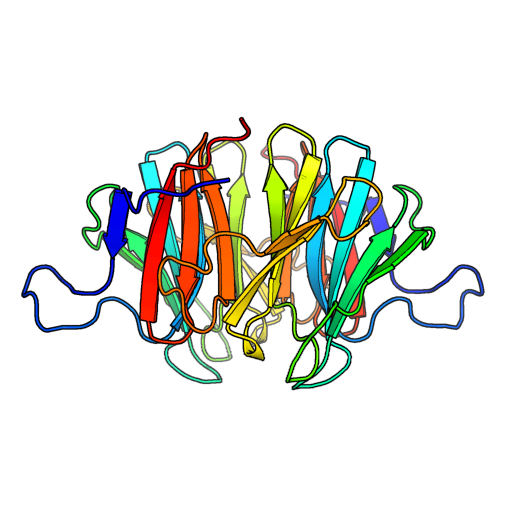2174 C CA . TYR B 1 129 ? 11.484 -3.195 6.793 1 93.88 129 TYR B CA 1
ATOM 2175 C C . TYR B 1 129 ? 12.656 -2.621 7.578 1 93.88 129 TYR B C 1
ATOM 2177 O O . TYR B 1 129 ? 12.469 -2.082 8.672 1 93.88 129 TYR B O 1
ATOM 2185 N N . ASP B 1 130 ? 13.844 -2.725 7.035 1 90.75 130 ASP B N 1
ATOM 2186 C CA . ASP B 1 130 ? 15.031 -2.293 7.766 1 90.75 130 ASP B CA 1
ATOM 2187 C C . ASP B 1 130 ? 15.336 -0.821 7.496 1 90.75 130 ASP B C 1
ATOM 2189 O O . ASP B 1 130 ? 16.422 -0.34 7.816 1 90.75 130 ASP B O 1
ATOM 2193 N N . GLY B 1 131 ? 14.438 -0.107 6.859 1 90.69 131 GLY B N 1
ATOM 2194 C CA . GLY B 1 131 ? 14.539 1.344 6.84 1 90.69 131 GLY B CA 1
ATOM 2195 C C . GLY B 1 131 ? 15.117 1.883 5.543 1 90.69 131 GLY B C 1
ATOM 2196 O O . GLY B 1 131 ? 15.617 3.008 5.504 1 90.69 131 GLY B O 1
ATOM 2197 N N . LEU B 1 132 ? 15.047 1.092 4.543 1 91.06 132 LEU B N 1
ATOM 2198 C CA . LEU B 1 132 ? 15.602 1.499 3.258 1 91.06 132 LEU B CA 1
ATOM 2199 C C . LEU B 1 132 ? 14.492 1.707 2.229 1 91.06 132 LEU B C 1
ATOM 2201 O O . LEU B 1 132 ? 13.492 0.989 2.234 1 91.06 132 LEU B O 1
ATOM 2205 N N . VAL B 1 133 ? 14.68 2.762 1.401 1 91.69 133 VAL B N 1
ATOM 2206 C CA . VAL B 1 133 ? 13.906 2.906 0.174 1 91.69 133 VAL B CA 1
ATOM 2207 C C . VAL B 1 133 ? 14.828 2.844 -1.036 1 91.69 133 VAL B C 1
ATOM 2209 O O . VAL B 1 133 ? 15.781 3.619 -1.136 1 91.69 133 VAL B O 1
ATOM 2212 N N . LYS B 1 134 ? 14.547 1.934 -1.855 1 89.56 134 LYS B N 1
ATOM 2213 C CA . LYS B 1 134 ? 15.352 1.731 -3.059 1 89.56 134 LYS B CA 1
ATOM 2214 C C . LYS B 1 134 ? 14.516 1.938 -4.316 1 89.56 134 LYS B C 1
ATOM 2216 O O . LYS B 1 134 ? 13.367 1.503 -4.383 1 89.56 134 LYS B O 1
ATOM 2221 N N . LEU B 1 135 ? 15.117 2.582 -5.301 1 87.75 135 LEU B N 1
ATOM 2222 C CA . LEU B 1 135 ? 14.492 2.795 -6.602 1 87.75 135 LEU B CA 1
ATOM 2223 C C . LEU B 1 135 ? 15.141 1.918 -7.668 1 87.75 135 LEU B C 1
ATOM 2225 O O . LEU B 1 135 ? 16.359 1.833 -7.746 1 87.75 135 LEU B O 1
ATOM 2229 N N . PHE B 1 136 ? 14.25 1.317 -8.406 1 85.19 136 PHE B N 1
ATOM 2230 C CA . PHE B 1 136 ? 14.711 0.441 -9.477 1 85.19 136 PHE B CA 1
ATOM 2231 C C . PHE B 1 136 ? 14.125 0.866 -10.82 1 85.19 136 PHE B C 1
ATOM 2233 O O . PHE B 1 136 ? 12.953 1.231 -10.898 1 85.19 136 PHE B O 1
ATOM 2240 N N . GLN B 1 137 ? 15.023 0.899 -11.812 1 82.25 137 GLN B N 1
ATOM 2241 C CA . GLN B 1 137 ? 14.5 1.028 -13.164 1 82.25 137 GLN B CA 1
ATOM 2242 C C . GLN B 1 137 ? 13.867 -0.278 -13.641 1 82.25 137 GLN B C 1
ATOM 2244 O O . GLN B 1 137 ? 14.547 -1.294 -13.766 1 82.25 137 GLN B O 1
ATOM 2249 N N . PHE B 1 138 ? 12.594 -0.218 -13.773 1 74.44 138 PHE B N 1
ATOM 2250 C CA . PHE B 1 138 ? 11.891 -1.442 -14.141 1 74.44 138 PHE B CA 1
ATOM 2251 C C . PHE B 1 138 ? 11.758 -1.561 -15.648 1 74.44 138 PHE B C 1
ATOM 2253 O O . PHE B 1 138 ? 11.148 -0.703 -16.297 1 74.44 138 PHE B O 1
ATOM 2260 N N . ASN B 1 139 ? 12.586 -2.291 -16.266 1 68.69 139 ASN B N 1
ATOM 2261 C CA . ASN B 1 139 ? 12.539 -2.525 -17.703 1 68.69 139 ASN B CA 1
ATOM 2262 C C . ASN B 1 139 ? 11.727 -3.766 -18.047 1 68.69 139 ASN B C 1
ATOM 2264 O O . ASN B 1 139 ? 11.992 -4.852 -17.531 1 68.69 139 ASN B O 1
ATOM 2268 N N . ASP B 1 140 ? 10.5 -3.576 -18.469 1 60.28 140 ASP B N 1
ATOM 2269 C CA . ASP B 1 140 ? 9.555 -4.621 -18.844 1 60.28 140 ASP B CA 1
ATOM 2270 C C . ASP B 1 140 ? 10.133 -5.52 -19.938 1 60.28 140 ASP B C 1
ATOM 2272 O O . ASP B 1 140 ? 9.469 -6.453 -20.391 1 60.28 140 ASP B O 1
ATOM 2276 N N . LYS B 1 141 ? 11.406 -5.348 -20.531 1 52.72 141 LYS B N 1
ATOM 2277 C CA . LYS B 1 141 ? 11.812 -6.094 -21.719 1 52.72 141 LYS B CA 1
ATOM 2278 C C . LYS B 1 141 ? 12.18 -7.531 -21.375 1 52.72 141 LYS B C 1
ATOM 2280 O O . LYS B 1 141 ? 12.742 -7.789 -20.312 1 52.72 141 LYS B O 1
#

Sequence (282 aa):
MNGDVICEYEFQEDGQTRLFTVPWRVKQSTNTDICVVNWTSESTGELMILSFTGSLKLVYRGQKLEKKFKPTDVVFDSHCNIIVSDTFNSKIHLLSPDGEFMKYVVTENGITYPVSMSFYKPTLWIGTYDGLVKLFQFNDKMNGDVICEYEFQEDGQTRLFTVPWRVKQSTNTDICVVNWTSESTGELMILSFTGSLKLVYRGQKLEKKFKPTDVVFDSHCNIIVSDTFNSKIHLLSPDGEFMKYVVTENGITYPVSMSFYKPTLWIGTYDGLVKLFQFNDK

Foldseek 3Di:
DDDDDPDDQFAAPVRPHGPAPAQLDWDAFPVQKIWTFGAPDPFATWIWIAHNVGHTQDIGFDDPAPGTFHWQEWDADPQRWIWTDRQVRQWIFTHGNSGHTDDTPCVVVDRHRWRDWDDDDQWIWTDHPVGDIDIDRHDPD/DDDDDDDDQFAAPVRPHGPAPAQLDWDAFPVQKIWTFGAPDPFATWIWIAHNVGHTQDIGFDDPAPGTFHWQEWDADPQRWIWTDRQVRQWIFTHGNSGHTDDTPCVVVPRHRWRDWDDDDQKIWTDHPVGDIDIDRHDPD

InterPro domains:
  IPR011042 Six-bladed beta-propeller, TolB-like [G3DSA:2.120.10.30] (1-135)

Nearest PDB structures (foldseek):
  7qrw-assembly1_A  TM=7.597E-01  e=1.375E-05  Homo sapiens
  7nyq-assembly1_A  TM=7.924E-01  e=1.176E-04  Drosophila melanogaster
  4a2l-assembly2_C  TM=6.083E-01  e=3.351E-03  Bacteroides thetaiotaomicron VPI-5482
  4a2l-assembly3_F  TM=7.020E-01  e=3.353E-02  Bacteroides thetaiotaomicron VPI-5482
  4a2l-assembly1_B  TM=5.361E-01  e=1.451E-02  Bacteroides thetaiotaomicron VPI-5482